Protein 1Y7L (pdb70)

Nearest PDB structures (foldseek):
  7yok-assembly1_A  TM=1.002E+00  e=7.347E-63  Haemophilus influenzae Rd KW20
  5xcw-assembly1_X-2  TM=9.907E-01  e=7.821E-63  Haemophilus influenzae Rd KW20
  5xcn-assembly1_X  TM=9.909E-01  e=1.763E-62  Haemophilus influenzae Rd KW20
  7yog-assembly1_A  TM=9.903E-01  e=6.160E-62  Haemophilus influenzae Rd KW20
  7yof-assembly1_A-2  TM=9.896E-01  e=1.016E-61  Haemophilus influenzae Rd KW20

Organism: Haemophilus influenzae (strain ATCC 51907 / DSM 11121 / KW20 / Rd) (NCBI:txid71421)

Solvent-accessible surface area: 13645 Å² total

B-factor: mean 17.67, std 6.09, range [8.35, 36.87]

Foldseek 3Di:
DDDPWQLVQADPFDWAFDDPFFFPRQEIEGQNLPGDLFFPLLLLSQLQVVCPVVVVDDQQAAEEEADLPSSLSSVLQNCLRVVHAYEYEFAPPDDPVSVCSSVVSRYNYHHFHNVCGSVGRHVVRVVVCVVPVSRYDYSDLLARLSLLQSLLVGVQVSVCVVVVNQAAEEFEEAASQSNLQNNLCNNCPVVNDLHAYEYEAAPQQPQLVCVVVVHDGDGGDAQQPPHRPSYHGNNNDNVSHRYYYHDHQVQLLVQQLCCCVPVVFFAGSSQSRRSVRVSVVSPDVVCVVHRYYYYRGGGDPDRCDPVND/DVPD

InterPro domains:
  IPR001216 Cysteine synthase/cystathionine beta-synthase, pyridoxal-phosphate attachment site [PS00901] (31-49)
  IPR001926 Tryptophan synthase beta chain-like, PALP domain [PF00291] (9-299)
  IPR005856 Cysteine synthase [TIGR01136] (9-311)
  IPR005859 Cysteine synthase CysK [TIGR01139] (8-311)
  IPR036052 Tryptophan synthase beta chain-like, PALP domain superfamily [G3DSA:3.40.50.1100] (11-307)
  IPR036052 Tryptophan synthase beta chain-like, PALP domain superfamily [G3DSA:3.40.50.1100] (43-145)
  IPR036052 Tryptophan synthase beta chain-like, PALP domain superfamily [SSF53686] (6-309)
  IPR050214 Cysteine synthase/Cystathionine beta-synthase [PTHR10314] (9-313)

Radius of gyration: 18.78 Å; Cα contacts (8 Å, |Δi|>4): 716; chains: 2; bounding box: 40×56×47 Å

Sequence (313 aa):
AIYADNSYSIGNTPLVRLKHFGHNGNVVVKIEGRNPSYSVCRIGANMVWQAEKDGTLTKGKEIVDATSGNTGIALAYVAAARGYKITLTMPETMSLERKRLLCGLGVNLVLTEGAKGMKGAIAKAEEIVASDPSRYVMLKQFENPANPQIHRETTGPEIWKDTDGKVDVVVAGVGTGGSITGISRAIKLDFGKQITSVAVEPVESPVISQTLAGEEVKPGPHKIQGIGAGFIPKNLDLSIIDRVETVDSDTALATARRLMAEEGILAGISSGAAVAAADRLAKLPEFADKLIVVILPSASERYLSTALFNLNI

CATH classification: 3.40.50.1100 (+1 more: 3.40.50.1100)

Structure (mmCIF, N/CA/C/O backbone):
data_1Y7L
#
_entry.id   1Y7L
#
_cell.length_a   112.569
_cell.length_b   112.569
_cell.length_c   45.799
_cell.angle_alpha   90.00
_cell.angle_beta   90.00
_cell.angle_gamma   90.00
#
_symmetry.space_group_name_H-M   'I 41'
#
loop_
_entity.id
_entity.type
_entity.pdbx_description
1 polymer 'O-acetylserine sulfhydrylase'
2 polymer 'decamer fragment of Serine acetyltransferase'
3 non-polymer 'SULFATE ION'
4 water water
#
loop_
_atom_site.group_PDB
_atom_site.id
_atom_site.type_symbol
_atom_site.label_atom_id
_atom_site.label_alt_id
_atom_site.label_comp_id
_atom_site.label_asym_id
_atom_site.label_entity_id
_atom_site.label_seq_id
_atom_site.pdbx_PDB_ins_code
_atom_site.Cartn_x
_atom_site.Cartn_y
_atom_site.Cartn_z
_atom_site.occupancy
_atom_site.B_iso_or_equiv
_atom_site.auth_seq_id
_atom_site.auth_comp_id
_atom_site.auth_asym_id
_atom_site.auth_atom_id
_atom_site.pdbx_PDB_model_num
ATOM 1 N N . ALA A 1 2 ? -1.436 -10.607 14.476 1.00 20.71 2 ALA A N 1
ATOM 2 C CA . ALA A 1 2 ? -0.751 -9.828 15.540 1.00 18.23 2 ALA A CA 1
ATOM 3 C C . ALA A 1 2 ? -1.044 -10.456 16.905 1.00 16.33 2 ALA A C 1
ATOM 4 O O . ALA A 1 2 ? -1.650 -9.831 17.794 1.00 17.56 2 ALA A O 1
ATOM 6 N N . ILE A 1 3 ? -0.644 -11.715 17.052 1.00 15.09 3 ILE A N 1
ATOM 7 C CA . ILE A 1 3 ? -0.821 -12.419 18.316 1.00 13.37 3 ILE A CA 1
ATOM 8 C C . ILE A 1 3 ? 0.583 -12.731 18.797 1.00 13.70 3 ILE A C 1
ATOM 9 O O . ILE A 1 3 ? 1.310 -13.468 18.150 1.00 15.47 3 ILE A O 1
ATOM 14 N N . TYR A 1 4 ? 0.966 -12.152 19.929 1.00 13.25 4 TYR A N 1
ATOM 15 C CA . TYR A 1 4 ? 2.305 -12.350 20.476 1.00 13.89 4 TYR A CA 1
ATOM 16 C C . TYR A 1 4 ? 2.430 -13.733 21.113 1.00 11.86 4 TYR A C 1
ATOM 17 O O . TYR A 1 4 ? 1.546 -14.170 21.856 1.00 13.26 4 TYR A O 1
ATOM 26 N N . ALA A 1 5 ? 3.539 -14.414 20.827 1.00 12.20 5 ALA A N 1
ATOM 27 C CA . ALA A 1 5 ? 3.770 -15.771 21.330 1.00 12.93 5 ALA A CA 1
ATOM 28 C C . ALA A 1 5 ? 3.885 -15.830 22.851 1.00 14.08 5 ALA A C 1
ATOM 29 O O . ALA A 1 5 ? 3.612 -16.865 23.457 1.00 14.15 5 ALA A O 1
ATOM 31 N N . ASP A 1 6 ? 4.334 -14.738 23.459 1.00 13.67 6 ASP A N 1
ATOM 32 C CA . ASP A 1 6 ? 4.403 -14.627 24.920 1.00 13.04 6 ASP A CA 1
ATOM 33 C C . ASP A 1 6 ? 4.448 -13.131 25.214 1.00 13.14 6 ASP A C 1
ATOM 34 O O . ASP A 1 6 ? 4.623 -12.325 24.298 1.00 13.45 6 ASP A O 1
ATOM 39 N N . ASN A 1 7 ? 4.285 -12.760 26.476 1.00 12.52 7 ASN A N 1
ATOM 40 C CA . ASN A 1 7 ? 4.216 -11.364 26.856 1.00 12.80 7 ASN A CA 1
ATOM 41 C C . ASN A 1 7 ? 5.477 -10.538 26.644 1.00 13.20 7 ASN A C 1
ATOM 42 O O . ASN A 1 7 ? 5.420 -9.304 26.668 1.00 14.61 7 ASN A O 1
ATOM 47 N N . SER A 1 8 ? 6.614 -11.198 26.441 1.00 14.19 8 SER A N 1
ATOM 48 C CA . SER A 1 8 ? 7.843 -10.443 26.234 1.00 13.75 8 SER A CA 1
ATOM 49 C C . SER A 1 8 ? 7.846 -9.776 24.864 1.00 13.50 8 SER A C 1
ATOM 50 O O . SER A 1 8 ? 8.505 -8.760 24.662 1.00 13.65 8 SER A O 1
ATOM 53 N N . TYR A 1 9 ? 7.086 -10.329 23.926 1.00 13.91 9 TYR A N 1
ATOM 54 C CA . TYR A 1 9 ? 7.045 -9.769 22.580 1.00 14.06 9 TYR A CA 1
ATOM 55 C C . TYR A 1 9 ? 6.109 -8.588 22.435 1.00 14.21 9 TYR A C 1
ATOM 56 O O . TYR A 1 9 ? 6.115 -7.941 21.393 1.00 14.51 9 TYR A O 1
ATOM 65 N N . SER A 1 10 ? 5.322 -8.291 23.467 1.00 13.86 10 SER A N 1
ATOM 66 C CA . SER A 1 10 ? 4.361 -7.192 23.387 1.00 14.41 10 SER A CA 1
ATOM 67 C C . SER A 1 10 ? 4.921 -5.843 23.831 1.00 15.06 10 SER A C 1
ATOM 68 O O . SER A 1 10 ? 4.174 -4.877 23.982 1.00 16.69 10 SER A O 1
ATOM 71 N N . ILE A 1 11 ? 6.236 -5.773 24.021 1.00 14.26 11 ILE A N 1
ATOM 72 C CA . ILE A 1 11 ? 6.889 -4.546 24.470 1.00 13.85 11 ILE A CA 1
ATOM 73 C C . ILE A 1 11 ? 6.767 -3.401 23.491 1.00 13.25 11 ILE A C 1
ATOM 74 O O . ILE A 1 11 ? 6.564 -3.609 22.305 1.00 14.15 11 ILE A O 1
ATOM 79 N N . GLY A 1 12 ? 6.879 -2.187 24.011 1.00 13.23 12 GLY A N 1
ATOM 80 C CA . GLY A 1 12 ? 6.886 -1.017 23.158 1.00 13.29 12 GLY A CA 1
ATOM 81 C C . GLY A 1 12 ? 5.654 -0.526 22.442 1.00 14.02 12 GLY A C 1
ATOM 82 O O . GLY A 1 12 ? 4.522 -0.768 22.873 1.00 14.83 12 GLY A O 1
ATOM 83 N N . ASN A 1 13 ? 5.904 0.166 21.332 1.00 13.42 13 ASN A N 1
ATOM 84 C CA . ASN A 1 13 ? 4.855 0.776 20.530 1.00 13.32 13 ASN A CA 1
ATOM 85 C C . ASN A 1 13 ? 4.053 1.665 21.476 1.00 12.98 13 ASN A C 1
ATOM 86 O O . ASN A 1 13 ? 2.818 1.684 21.450 1.00 14.53 13 ASN A O 1
ATOM 91 N N . THR A 1 14 ? 4.782 2.399 22.316 1.00 12.19 14 THR A N 1
ATOM 92 C CA . THR A 1 14 ? 4.187 3.302 23.297 1.00 12.85 14 THR A CA 1
ATOM 93 C C . THR A 1 14 ? 3.771 4.609 22.623 1.00 12.07 14 THR A C 1
ATOM 94 O O . THR A 1 14 ? 4.425 5.067 21.686 1.00 12.15 14 THR A O 1
ATOM 98 N N . PRO A 1 15 ? 2.710 5.256 23.129 1.00 12.72 15 PRO A N 1
ATOM 99 C CA . PRO A 1 15 ? 2.195 6.502 22.554 1.00 12.55 15 PRO A CA 1
ATOM 100 C C . PRO A 1 15 ? 2.893 7.815 22.852 1.00 12.73 15 PRO A C 1
ATOM 101 O O . PRO A 1 15 ? 3.537 7.981 23.887 1.00 11.76 15 PRO A O 1
ATOM 105 N N . LEU A 1 16 ? 2.749 8.746 21.914 1.00 12.59 16 LEU A N 1
ATOM 106 C CA . LEU A 1 16 ? 3.275 10.094 22.066 1.00 12.29 16 LEU A CA 1
ATOM 107 C C . LEU A 1 16 ? 2.042 10.943 22.336 1.00 12.73 16 LEU A C 1
ATOM 108 O O . LEU A 1 16 ? 1.063 10.869 21.590 1.00 12.47 16 LEU A O 1
ATOM 113 N N . VAL A 1 17 ? 2.087 11.739 23.396 1.00 11.24 17 VAL A N 1
ATOM 114 C CA . VAL A 1 17 ? 0.976 12.607 23.740 1.00 12.36 17 VAL A CA 1
ATOM 115 C C . VAL A 1 17 ? 1.492 14.038 23.893 1.00 12.57 17 VAL A C 1
ATOM 116 O O . VAL A 1 17 ? 2.494 14.271 24.573 1.00 12.74 17 VAL A O 1
ATOM 120 N N . ARG A 1 18 ? 0.825 14.989 23.246 1.00 10.53 18 ARG A N 1
ATOM 121 C CA . ARG A 1 18 ? 1.217 16.391 23.344 1.00 12.30 18 ARG A CA 1
ATOM 122 C C . ARG A 1 18 ? 0.765 17.008 24.673 1.00 13.14 18 ARG A C 1
ATOM 123 O O . ARG A 1 18 ? -0.380 16.844 25.091 1.00 14.15 18 ARG A O 1
ATOM 131 N N . LEU A 1 19 ? 1.666 17.718 25.342 1.00 12.38 19 LEU A N 1
ATOM 132 C CA . LEU A 1 19 ? 1.315 18.350 26.608 1.00 13.27 19 LEU A CA 1
ATOM 133 C C . LEU A 1 19 ? 0.630 19.686 26.367 1.00 13.60 19 LEU A C 1
ATOM 134 O O . LEU A 1 19 ? 1.013 20.444 25.480 1.00 12.50 19 LEU A O 1
ATOM 139 N N . LYS A 1 20 ? -0.371 19.978 27.185 1.00 14.51 20 LYS A N 1
ATOM 140 C CA . LYS A 1 20 ? -1.131 21.208 27.049 1.00 16.68 20 LYS A CA 1
ATOM 141 C C . LYS A 1 20 ? -0.708 22.287 28.041 1.00 17.27 20 LYS A C 1
ATOM 142 O O . LYS A 1 20 ? -0.850 23.477 27.757 1.00 19.54 20 LYS A O 1
ATOM 148 N N . HIS A 1 21 ? -0.173 21.867 29.189 1.00 17.37 21 HIS A N 1
ATOM 149 C CA . HIS A 1 21 ? 0.230 22.797 30.241 1.00 17.13 21 HIS A CA 1
ATOM 150 C C . HIS A 1 21 ? 1.720 22.892 30.500 1.00 16.32 21 HIS A C 1
ATOM 151 O O . HIS A 1 21 ? 2.169 23.349 31.561 1.00 16.57 21 HIS A O 1
ATOM 158 N N . PHE A 1 22 ? 2.477 22.461 29.499 1.00 15.18 22 PHE A N 1
ATOM 159 C CA . PHE A 1 22 ? 3.929 22.528 29.530 1.00 14.39 22 PHE A CA 1
ATOM 160 C C . PHE A 1 22 ? 4.341 22.947 28.128 1.00 14.37 22 PHE A C 1
ATOM 161 O O . PHE A 1 22 ? 3.543 22.853 27.186 1.00 16.54 22 PHE A O 1
ATOM 169 N N . GLY A 1 23 ? 5.569 23.430 27.997 1.00 14.56 23 GLY A N 1
ATOM 170 C CA . GLY A 1 23 ? 6.061 23.829 26.693 1.00 14.92 23 GLY A CA 1
ATOM 171 C C . GLY A 1 23 ? 5.512 25.143 26.173 1.00 15.57 23 GLY A C 1
ATOM 172 O O . GLY A 1 23 ? 4.793 25.857 26.869 1.00 17.21 23 GLY A O 1
ATOM 173 N N . HIS A 1 24 ? 5.860 25.448 24.928 1.00 14.94 24 HIS A N 1
ATOM 174 C CA . HIS A 1 24 ? 5.440 26.665 24.256 1.00 15.09 24 HIS A CA 1
ATOM 175 C C . HIS A 1 24 ? 4.735 26.266 22.963 1.00 16.42 24 HIS A C 1
ATOM 176 O O . HIS A 1 24 ? 5.329 25.669 22.082 1.00 16.30 24 HIS A O 1
ATOM 183 N N . ASN A 1 25 ? 3.453 26.585 22.861 1.00 18.02 25 ASN A N 1
ATOM 184 C CA . ASN A 1 25 ? 2.669 26.252 21.667 1.00 19.19 25 ASN A CA 1
ATOM 185 C C . ASN A 1 25 ? 2.735 24.751 21.330 1.00 16.67 25 ASN A C 1
ATOM 186 O O . ASN A 1 25 ? 2.937 24.385 20.167 1.00 18.30 25 ASN A O 1
ATOM 191 N N . GLY A 1 26 ? 2.608 23.883 22.330 1.00 16.23 26 GLY A N 1
ATOM 192 C CA . GLY A 1 26 ? 2.632 22.449 22.069 1.00 15.31 26 GLY A CA 1
ATOM 193 C C . GLY A 1 26 ? 3.932 21.823 21.587 1.00 15.48 26 GLY A C 1
ATOM 194 O O . GLY A 1 26 ? 3.902 20.756 20.965 1.00 14.87 26 GLY A O 1
ATOM 195 N N . ASN A 1 27 ? 5.073 22.447 21.881 1.00 13.58 27 ASN A N 1
ATOM 196 C CA . ASN A 1 27 ? 6.346 21.888 21.425 1.00 13.38 27 ASN A CA 1
ATOM 197 C C . ASN A 1 27 ? 6.890 20.750 22.302 1.00 13.12 27 ASN A C 1
ATOM 198 O O . ASN A 1 27 ? 7.970 20.224 22.054 1.00 14.29 27 ASN A O 1
ATOM 203 N N . VAL A 1 28 ? 6.143 20.361 23.330 1.00 11.95 28 VAL A N 1
ATOM 204 C CA . VAL A 1 28 ? 6.580 19.253 24.175 1.00 11.94 28 VAL A CA 1
ATOM 205 C C . VAL A 1 28 ? 5.615 18.084 24.044 1.00 11.86 28 VAL A C 1
ATOM 206 O O . VAL A 1 28 ? 4.419 18.210 24.291 1.00 11.07 28 VAL A O 1
ATOM 210 N N . VAL A 1 29 ? 6.165 16.946 23.649 1.00 11.22 29 VAL A N 1
ATOM 211 C CA . VAL A 1 29 ? 5.417 15.723 23.457 1.00 11.79 29 VAL A CA 1
ATOM 212 C C . VAL A 1 29 ? 6.076 14.658 24.317 1.00 11.25 29 VAL A C 1
ATOM 213 O O . VAL A 1 29 ? 7.305 14.549 24.333 1.00 11.34 29 VAL A O 1
ATOM 217 N N . VAL A 1 30 ? 5.271 13.862 25.016 1.00 11.46 30 VAL A N 1
ATOM 218 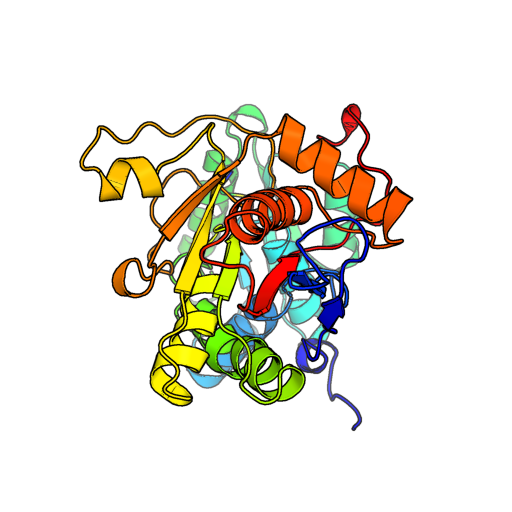C CA . VAL A 1 30 ? 5.835 12.818 25.863 1.00 11.17 30 VAL A CA 1
ATOM 219 C C . VAL A 1 30 ? 5.622 11.398 25.315 1.00 11.70 30 VAL A C 1
ATOM 220 O O . VAL A 1 30 ? 4.599 11.106 24.675 1.00 11.47 30 VAL A O 1
ATOM 224 N N . LYS A 1 31 ? 6.596 10.521 25.557 1.00 9.68 31 LYS A N 1
ATOM 225 C CA . LYS A 1 31 ? 6.483 9.130 25.127 1.00 10.14 31 LYS A CA 1
ATOM 226 C C . LYS A 1 31 ? 6.258 8.369 26.422 1.00 11.41 31 LYS A C 1
ATOM 227 O O . LYS A 1 31 ? 7.134 8.324 27.292 1.00 10.78 31 LYS A O 1
ATOM 233 N N . ILE A 1 32 ? 5.069 7.787 26.540 1.00 11.61 32 ILE A N 1
ATOM 234 C CA . ILE A 1 32 ? 4.659 7.096 27.756 1.00 11.54 32 ILE A CA 1
ATOM 235 C C . ILE A 1 32 ? 5.105 5.629 27.876 1.00 11.88 32 ILE A C 1
ATOM 236 O O . ILE A 1 32 ? 4.408 4.715 27.433 1.00 12.44 32 ILE A O 1
ATOM 241 N N . GLU A 1 33 ? 6.276 5.407 28.477 1.00 13.93 33 GLU A N 1
ATOM 242 C CA . GLU A 1 33 ? 6.805 4.051 28.623 1.00 13.00 33 GLU A CA 1
ATOM 243 C C . GLU A 1 33 ? 6.123 3.272 29.744 1.00 15.39 33 GLU A C 1
ATOM 244 O O . GLU A 1 33 ? 6.404 2.097 29.960 1.00 15.39 33 GLU A O 1
ATOM 250 N N . GLY A 1 34 ? 5.230 3.935 30.467 1.00 14.25 34 GLY A N 1
ATOM 251 C CA . GLY A 1 34 ? 4.492 3.249 31.512 1.00 16.06 34 GLY A CA 1
ATOM 252 C C . GLY A 1 34 ? 3.444 2.372 30.840 1.00 16.72 34 GLY A C 1
ATOM 253 O O . GLY A 1 34 ? 2.875 1.478 31.461 1.00 17.56 34 GLY A O 1
ATOM 254 N N . ARG A 1 35 ? 3.209 2.614 29.550 1.00 18.62 35 ARG A N 1
ATOM 255 C CA . ARG A 1 35 ? 2.236 1.839 28.770 1.00 20.05 35 ARG A CA 1
ATOM 256 C C . ARG A 1 35 ? 2.927 0.624 28.232 1.00 20.92 35 ARG A C 1
ATOM 257 O O . ARG A 1 35 ? 2.955 0.392 27.029 1.00 24.15 35 ARG A O 1
ATOM 265 N N . ASN A 1 36 ? 3.482 -0.157 29.137 1.00 20.84 36 ASN A N 1
ATOM 266 C CA . ASN A 1 36 ? 4.243 -1.342 28.790 1.00 19.15 36 ASN A CA 1
ATOM 267 C C . ASN A 1 36 ? 3.976 -2.443 29.800 1.00 18.52 36 ASN A C 1
ATOM 268 O O . ASN A 1 36 ? 3.365 -2.227 30.820 1.00 18.78 36 ASN A O 1
ATOM 273 N N . PRO A 1 37 ? 4.408 -3.656 29.485 1.00 19.65 37 PRO A N 1
ATOM 274 C CA . PRO A 1 37 ? 4.279 -4.814 30.368 1.00 18.85 37 PRO A CA 1
ATOM 275 C C . PRO A 1 37 ? 5.159 -4.419 31.562 1.00 18.40 37 PRO A C 1
ATOM 276 O O . PRO A 1 37 ? 6.209 -3.800 31.367 1.00 19.77 37 PRO A O 1
ATOM 280 N N . SER A 1 38 ? 4.757 -4.742 32.782 1.00 19.28 38 SER A N 1
ATOM 281 C CA . SER A 1 38 ? 5.615 -4.423 33.923 1.00 18.12 38 SER A CA 1
ATOM 282 C C . SER A 1 38 ? 5.641 -2.905 34.226 1.00 17.11 38 SER A C 1
ATOM 283 O O . SER A 1 38 ? 6.354 -2.453 35.119 1.00 15.67 38 SER A O 1
ATOM 286 N N . TYR A 1 39 ? 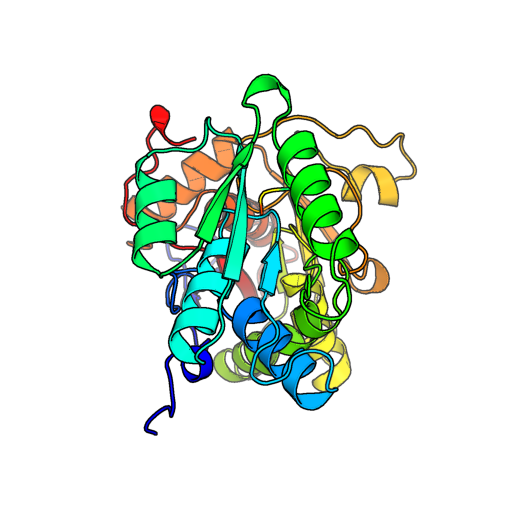4.885 -2.127 33.443 1.00 16.94 39 TYR A N 1
ATOM 287 C CA . TYR A 1 39 ? 4.731 -0.668 33.606 1.00 15.93 39 TYR A CA 1
ATOM 288 C C . TYR A 1 39 ? 5.929 0.283 33.512 1.00 13.78 39 TYR A C 1
ATOM 289 O O . TYR A 1 39 ? 5.927 1.370 34.119 1.00 12.89 39 TYR A O 1
ATOM 298 N N . SER A 1 40 ? 6.954 -0.112 32.771 1.00 12.46 40 SER A N 1
ATOM 299 C CA . SER A 1 40 ? 8.098 0.765 32.608 1.00 11.31 40 SER A CA 1
ATOM 300 C C . SER A 1 40 ? 8.924 0.404 31.387 1.00 11.36 40 SER A C 1
ATOM 301 O O . SER A 1 40 ? 8.783 -0.674 30.805 1.00 13.03 40 SER A O 1
ATOM 304 N N . VAL A 1 41 ? 9.778 1.347 31.016 1.00 11.47 41 VAL A N 1
ATOM 305 C CA . VAL A 1 41 ? 10.699 1.230 29.898 1.00 11.05 41 VAL A CA 1
ATOM 306 C C . VAL A 1 41 ? 11.573 -0.014 30.020 1.00 11.34 41 VAL A C 1
ATOM 307 O O . VAL A 1 41 ? 11.974 -0.580 29.019 1.00 11.04 41 VAL A O 1
ATOM 335 N N . CYS A 1 43 ? 10.911 -2.968 30.462 1.00 11.03 43 CYS A N 1
ATOM 336 C CA . CYS A 1 43 ? 10.386 -4.181 29.840 1.00 11.57 43 CYS A CA 1
ATOM 337 C C . CYS A 1 43 ? 11.160 -4.436 28.530 1.00 12.33 43 CYS A C 1
ATOM 338 O O . CYS A 1 43 ? 11.415 -5.586 28.150 1.00 11.56 43 CYS A O 1
ATOM 341 N N . ARG A 1 44 ? 11.575 -3.359 27.869 1.00 11.65 44 ARG A N 1
ATOM 342 C CA . ARG A 1 44 ? 12.297 -3.493 26.610 1.00 11.06 44 ARG A CA 1
ATOM 343 C C . ARG A 1 44 ? 13.653 -4.149 26.811 1.00 11.55 44 ARG A C 1
ATOM 344 O O . ARG A 1 44 ? 13.990 -5.098 26.113 1.00 11.38 44 ARG A O 1
ATOM 352 N N . ILE A 1 45 ? 14.422 -3.666 27.783 1.00 12.48 45 ILE A N 1
ATOM 353 C CA . ILE A 1 45 ? 15.744 -4.235 27.994 1.00 12.26 45 ILE A CA 1
ATOM 354 C C . ILE A 1 45 ? 15.685 -5.589 28.692 1.00 12.52 45 ILE A C 1
ATOM 355 O O . ILE A 1 45 ? 16.569 -6.437 28.530 1.00 13.16 45 ILE A O 1
ATOM 360 N N . GLY A 1 46 ? 14.633 -5.807 29.464 1.00 11.10 46 GLY A N 1
ATOM 361 C CA . GLY A 1 46 ? 14.505 -7.095 30.099 1.00 12.58 46 GLY A CA 1
ATOM 362 C C . GLY A 1 46 ? 14.262 -8.116 28.996 1.00 12.24 46 GLY A C 1
ATOM 363 O O . GLY A 1 46 ? 14.845 -9.203 28.977 1.00 13.10 46 GLY A O 1
ATOM 364 N N . ALA A 1 47 ? 13.371 -7.775 28.075 1.00 11.99 47 ALA A N 1
ATOM 365 C CA . ALA A 1 47 ? 13.093 -8.670 26.970 1.00 12.80 47 ALA A CA 1
ATOM 366 C C . ALA A 1 47 ? 14.323 -8.892 26.098 1.00 12.86 47 ALA A C 1
ATOM 367 O O . ALA A 1 47 ? 14.681 -10.040 25.837 1.00 12.35 47 ALA A O 1
ATOM 369 N N . ASN A 1 48 ? 14.982 -7.814 25.667 1.00 12.82 48 ASN A N 1
ATOM 370 C CA . ASN A 1 48 ? 16.122 -7.982 24.777 1.00 12.47 48 ASN A CA 1
ATOM 371 C C . ASN A 1 48 ? 17.380 -8.580 25.386 1.00 13.26 48 ASN A C 1
ATOM 372 O O . ASN A 1 48 ? 18.153 -9.233 24.691 1.00 13.20 48 ASN A O 1
ATOM 377 N N . MET A 1 49 ? 17.620 -8.365 26.670 1.00 13.29 49 MET A N 1
ATOM 378 C CA . MET A 1 49 ? 18.807 -8.969 27.257 1.00 14.31 49 MET A CA 1
ATOM 379 C C . MET A 1 49 ? 18.593 -10.484 27.327 1.00 13.83 49 MET A C 1
ATOM 380 O O . MET A 1 49 ? 19.535 -11.257 27.140 1.00 13.30 49 MET A O 1
ATOM 385 N N . VAL A 1 50 ? 17.360 -10.915 27.587 1.00 13.98 50 VAL A N 1
ATOM 386 C CA . VAL A 1 50 ? 17.090 -12.345 27.640 1.00 13.61 50 VAL A CA 1
ATOM 387 C C . VAL A 1 50 ? 17.158 -12.895 26.211 1.00 13.61 50 VAL A C 1
ATOM 388 O O . VAL A 1 50 ? 17.824 -13.903 25.958 1.00 13.99 50 VAL A O 1
ATOM 392 N N . TRP A 1 51 ? 16.520 -12.208 25.264 1.00 12.98 51 TRP A N 1
ATOM 393 C CA . TRP A 1 51 ? 16.531 -12.687 23.884 1.00 12.53 51 TRP A CA 1
ATOM 394 C C . TRP A 1 51 ? 17.951 -12.771 23.337 1.00 13.46 51 TRP A C 1
ATOM 395 O O . TRP A 1 51 ? 18.287 -13.719 22.630 1.00 14.54 51 TRP A O 1
ATOM 406 N N . GLN A 1 52 ? 18.780 -11.772 23.631 1.00 13.49 52 GLN A N 1
ATOM 407 C CA . GLN A 1 52 ? 20.150 -11.786 23.117 1.00 15.71 52 GLN A CA 1
ATOM 408 C C . GLN A 1 52 ? 20.976 -12.894 23.767 1.00 15.61 52 GLN A C 1
ATOM 409 O O . GLN A 1 52 ? 21.811 -13.518 23.114 1.00 15.12 52 GLN A O 1
ATOM 415 N N . ALA A 1 53 ? 20.738 -13.152 25.046 1.00 16.69 53 ALA A N 1
ATOM 416 C CA . ALA A 1 53 ? 21.471 -14.205 25.737 1.00 16.60 53 ALA A CA 1
ATOM 417 C C . ALA A 1 53 ? 21.072 -15.566 25.155 1.00 16.98 53 ALA A C 1
ATOM 418 O O . ALA A 1 53 ? 21.866 -16.503 25.150 1.00 16.16 53 ALA A O 1
ATOM 420 N N . GLU A 1 54 ? 19.834 -15.673 24.677 1.00 16.85 54 GLU A N 1
ATOM 421 C CA . GLU A 1 54 ? 19.365 -16.914 24.066 1.00 17.16 54 GLU A CA 1
ATOM 422 C C . GLU A 1 54 ? 20.040 -17.096 22.715 1.00 18.18 54 GLU A C 1
ATOM 423 O O . GLU A 1 54 ? 20.550 -18.173 22.416 1.00 18.34 54 GLU A O 1
ATOM 429 N N . LYS A 1 55 ? 20.060 -16.033 21.914 1.00 17.69 55 LYS A N 1
ATOM 430 C CA . LYS A 1 55 ? 20.678 -16.084 20.597 1.00 19.32 55 LYS A CA 1
ATOM 431 C C . LYS A 1 55 ? 22.177 -16.335 20.659 1.00 20.03 55 LYS A C 1
ATOM 432 O O . LYS A 1 55 ? 22.711 -17.022 19.804 1.00 21.37 55 LYS A O 1
ATOM 438 N N . ASP A 1 56 ? 22.872 -15.781 21.647 1.00 21.06 56 ASP A N 1
ATOM 439 C CA . ASP A 1 56 ? 24.307 -16.023 21.700 1.00 20.87 56 ASP A CA 1
ATOM 440 C C . ASP A 1 56 ? 24.719 -17.246 22.515 1.00 20.66 56 ASP A C 1
ATOM 441 O O . ASP A 1 56 ? 25.905 -17.495 22.694 1.00 21.83 56 ASP A O 1
ATOM 446 N N . GLY A 1 57 ? 23.741 -18.014 22.992 1.00 21.26 57 GLY A N 1
ATOM 447 C CA . GLY A 1 57 ? 24.044 -19.227 23.734 1.00 21.61 57 GLY A CA 1
ATOM 448 C C . GLY A 1 57 ? 24.395 -19.133 25.206 1.00 21.66 57 GLY A C 1
ATOM 449 O O . GLY A 1 57 ? 24.638 -20.170 25.843 1.00 22.43 57 GLY A O 1
ATOM 450 N N . THR A 1 58 ? 24.423 -17.920 25.753 1.00 21.34 58 THR A N 1
ATOM 451 C CA . THR A 1 58 ? 24.757 -17.734 27.161 1.00 21.61 58 THR A CA 1
ATOM 452 C C . THR A 1 58 ? 23.599 -18.140 28.061 1.00 21.52 58 THR A C 1
ATOM 453 O O . THR A 1 58 ? 23.799 -18.453 29.239 1.00 22.66 58 THR A O 1
ATOM 457 N N . LEU A 1 59 ? 22.388 -18.112 27.511 1.00 21.29 59 LEU A N 1
ATOM 458 C CA . LEU A 1 59 ? 21.212 -18.517 28.265 1.00 20.55 59 LEU A CA 1
ATOM 459 C C . LEU A 1 59 ? 20.589 -19.672 27.500 1.00 21.35 59 LEU A C 1
ATOM 460 O O . LEU A 1 59 ? 20.178 -19.517 26.341 1.00 21.20 59 LEU A O 1
ATOM 465 N N . THR A 1 60 ? 20.537 -20.834 28.145 1.00 22.62 60 THR A N 1
ATOM 466 C CA . THR A 1 60 ? 19.965 -22.039 27.539 1.00 23.88 60 THR A CA 1
ATOM 467 C C . THR A 1 60 ? 18.862 -22.545 28.450 1.00 24.60 60 THR A C 1
ATOM 468 O O . THR A 1 60 ? 18.709 -22.075 29.572 1.00 24.87 60 THR A O 1
ATOM 472 N N . LYS A 1 61 ? 18.116 -23.534 27.970 1.00 26.22 61 LYS A N 1
ATOM 473 C CA . LYS A 1 61 ? 17.043 -24.133 28.751 1.00 26.16 61 LYS A CA 1
ATOM 474 C C . LYS A 1 61 ? 17.738 -24.726 29.970 1.00 26.27 61 LYS A C 1
ATOM 475 O O . LYS A 1 61 ? 18.769 -25.402 29.837 1.00 27.56 61 LYS A O 1
ATOM 481 N N . GLY A 1 62 ? 17.218 -24.451 31.160 1.00 27.72 62 GLY A N 1
ATOM 482 C CA . GLY A 1 62 ? 17.854 -25.011 32.339 1.00 27.16 62 GLY A CA 1
ATOM 483 C C . GLY A 1 62 ? 18.796 -24.101 33.111 1.00 26.57 62 GLY A C 1
ATOM 484 O O . GLY A 1 62 ? 18.936 -24.300 34.325 1.00 28.64 62 GLY A O 1
ATOM 485 N N . LYS A 1 63 ? 19.477 -23.156 32.451 1.00 25.54 63 LYS A N 1
ATOM 486 C CA . LYS A 1 63 ? 20.326 -22.225 33.205 1.00 23.06 63 LYS A CA 1
ATOM 487 C C . LYS A 1 63 ? 19.327 -21.265 33.828 1.00 21.74 63 LYS A C 1
ATOM 488 O O . LYS A 1 63 ? 18.195 -21.143 33.351 1.00 22.35 63 LYS A O 1
ATOM 494 N N . GLU A 1 64 ? 19.755 -20.584 34.883 1.00 21.94 64 GLU A N 1
ATOM 495 C CA . GLU A 1 64 ? 18.910 -19.645 35.607 1.00 21.33 64 GLU A CA 1
ATOM 496 C C . GLU A 1 64 ? 19.450 -18.225 35.611 1.00 19.59 64 GLU A C 1
ATOM 497 O O . GLU A 1 64 ? 20.656 -18.002 35.514 1.00 21.68 64 GLU A O 1
ATOM 503 N N . ILE A 1 65 ? 18.544 -17.262 35.710 1.00 18.63 65 ILE A N 1
ATOM 504 C CA . ILE A 1 65 ? 18.924 -15.860 35.736 1.00 16.21 65 ILE A CA 1
ATOM 505 C C . ILE A 1 65 ? 19.129 -15.412 37.185 1.00 15.86 65 ILE A C 1
ATOM 506 O O . ILE A 1 65 ? 18.405 -15.835 38.081 1.00 17.01 65 ILE A O 1
ATOM 511 N N . VAL A 1 66 ? 20.129 -14.570 37.409 1.00 14.77 66 VAL A N 1
ATOM 512 C CA . VAL A 1 66 ? 20.408 -14.040 38.737 1.00 15.74 66 VAL A CA 1
ATOM 513 C C . VAL A 1 66 ? 20.691 -12.549 38.585 1.00 15.49 66 VAL A C 1
ATOM 514 O O . VAL A 1 66 ? 21.327 -12.117 37.609 1.00 16.57 66 VAL A O 1
ATOM 518 N N . ASP A 1 67 ? 20.196 -11.756 39.525 1.00 15.30 67 ASP A N 1
ATOM 519 C CA . ASP A 1 67 ? 20.496 -10.335 39.503 1.00 16.14 67 ASP A CA 1
ATOM 520 C C . ASP A 1 67 ? 20.258 -9.737 40.878 1.00 15.99 67 ASP A C 1
ATOM 521 O O . ASP A 1 67 ? 19.699 -10.383 41.764 1.00 15.61 67 ASP A O 1
ATOM 526 N N . ALA A 1 68 ? 20.687 -8.495 41.046 1.00 16.72 68 ALA A N 1
ATOM 527 C CA . ALA A 1 68 ? 20.566 -7.806 42.318 1.00 16.60 68 ALA A CA 1
ATOM 528 C C . ALA A 1 68 ? 19.672 -6.580 42.222 1.00 16.85 68 ALA A C 1
ATOM 529 O O . ALA A 1 68 ? 19.743 -5.690 43.063 1.00 17.72 68 ALA A O 1
ATOM 531 N N . THR A 1 69 ? 18.845 -6.507 41.187 1.00 15.79 69 THR A N 1
ATOM 532 C CA . THR A 1 69 ? 17.932 -5.380 41.081 1.00 16.23 69 THR A CA 1
ATOM 533 C C . THR A 1 69 ? 16.515 -5.825 41.408 1.00 15.51 69 THR A C 1
ATOM 534 O O . THR A 1 69 ? 16.034 -6.857 40.928 1.00 15.68 69 THR A O 1
ATOM 538 N N . SER A 1 70 ? 15.862 -5.045 42.257 1.00 15.42 70 SER A N 1
ATOM 539 C CA . SER A 1 70 ? 14.487 -5.308 42.626 1.00 16.67 70 SER A CA 1
ATOM 540 C C . SER A 1 70 ? 13.718 -4.050 42.237 1.00 15.86 70 SER A C 1
ATOM 541 O O . SER A 1 70 ? 12.632 -3.770 42.745 1.00 16.37 70 SER A O 1
ATOM 544 N N . GLY A 1 71 ? 14.329 -3.285 41.335 1.00 15.00 71 GLY A N 1
ATOM 545 C CA . GLY A 1 71 ? 13.718 -2.072 40.827 1.00 15.05 71 GLY A CA 1
ATOM 546 C C . GLY A 1 71 ? 13.012 -2.425 39.532 1.00 15.25 71 GLY A C 1
ATOM 547 O O . GLY A 1 71 ? 12.681 -3.589 39.322 1.00 14.67 71 GLY A O 1
ATOM 548 N N . ASN A 1 72 ? 12.802 -1.453 38.649 1.00 13.29 72 ASN A N 1
ATOM 549 C CA . ASN A 1 72 ? 12.097 -1.740 37.412 1.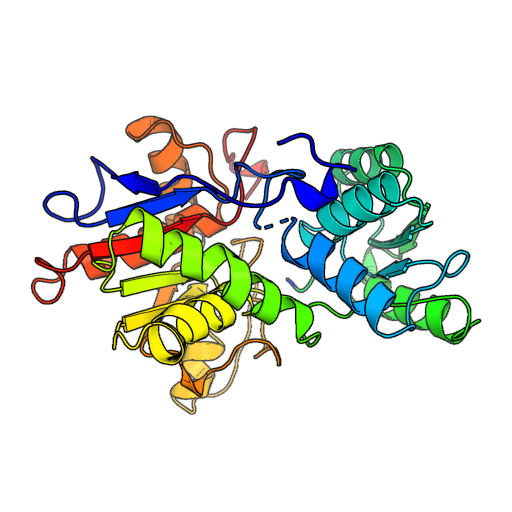00 13.55 72 ASN A CA 1
ATOM 550 C C . ASN A 1 72 ? 12.756 -2.802 36.555 1.00 12.94 72 ASN A C 1
ATOM 551 O O . ASN A 1 72 ? 12.065 -3.556 35.863 1.00 12.76 72 ASN A O 1
ATOM 556 N N . THR A 1 73 ? 14.081 -2.878 36.570 1.00 13.52 73 THR A N 1
ATOM 557 C CA . THR A 1 73 ? 14.713 -3.909 35.762 1.00 14.35 73 THR A CA 1
ATOM 558 C C . THR A 1 73 ? 14.436 -5.304 36.325 1.00 13.38 73 THR A C 1
ATOM 559 O O . THR A 1 73 ? 14.185 -6.235 35.575 1.00 12.84 73 THR A O 1
ATOM 563 N N . GLY A 1 74 ? 14.505 -5.456 37.642 1.00 13.15 74 GLY A N 1
ATOM 564 C CA . GLY A 1 74 ? 14.222 -6.752 38.238 1.00 13.67 74 GLY A CA 1
ATOM 565 C C . GLY A 1 74 ? 12.794 -7.183 37.956 1.00 13.15 74 GLY A C 1
ATOM 566 O O . GLY A 1 74 ? 12.525 -8.354 37.675 1.00 13.90 74 GLY A O 1
ATOM 567 N N . ILE A 1 75 ? 11.861 -6.240 38.031 1.00 12.43 75 ILE A N 1
ATOM 568 C CA . ILE A 1 75 ? 10.474 -6.570 37.746 1.00 13.76 75 ILE A CA 1
ATOM 569 C C . ILE A 1 75 ? 10.360 -7.002 36.279 1.00 13.20 75 ILE A C 1
ATOM 570 O O . ILE A 1 75 ? 9.693 -7.978 35.974 1.00 14.44 75 ILE A O 1
ATOM 575 N N . ALA A 1 76 ? 11.045 -6.298 35.383 1.00 14.17 76 ALA A N 1
ATOM 576 C CA . ALA A 1 76 ? 11.015 -6.630 33.969 1.00 13.27 76 ALA A CA 1
ATOM 577 C C . ALA A 1 76 ? 11.619 -8.002 33.708 1.00 12.79 76 ALA A C 1
ATOM 578 O O . ALA A 1 76 ? 11.080 -8.778 32.919 1.00 13.06 76 ALA A O 1
ATOM 580 N N . LEU A 1 77 ? 12.741 -8.301 34.353 1.00 14.24 77 LEU A N 1
ATOM 581 C CA . LEU A 1 77 ? 13.365 -9.605 34.164 1.00 13.20 77 LEU A CA 1
ATOM 582 C C . LEU A 1 77 ? 12.443 -10.685 34.725 1.00 13.70 77 LEU A C 1
ATOM 583 O O . LEU A 1 77 ? 12.358 -11.785 34.186 1.00 13.34 77 LEU A O 1
ATOM 588 N N . ALA A 1 78 ? 11.772 -10.387 35.831 1.00 13.34 78 ALA A N 1
ATOM 589 C CA . ALA A 1 78 ? 10.868 -11.369 36.421 1.00 14.65 78 ALA A CA 1
ATOM 590 C C . ALA A 1 78 ? 9.732 -11.713 35.451 1.00 14.62 78 ALA A C 1
ATOM 591 O O . ALA A 1 78 ? 9.398 -12.886 35.278 1.00 14.03 78 ALA A O 1
ATOM 593 N N . TYR A 1 79 ? 9.122 -10.701 34.830 1.00 14.64 79 TYR A N 1
ATOM 594 C CA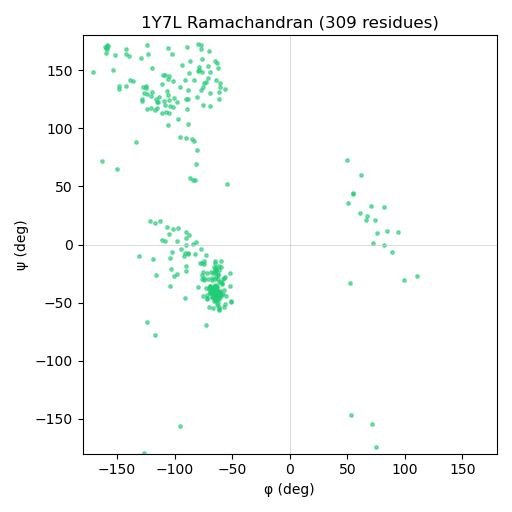 . TYR A 1 79 ? 8.029 -10.969 33.885 1.00 15.30 79 TYR A CA 1
ATOM 595 C C . TYR A 1 79 ? 8.536 -11.758 32.678 1.00 14.49 79 TYR A C 1
ATOM 596 O O . TYR A 1 79 ? 7.951 -12.776 32.322 1.00 13.82 79 TYR A O 1
ATOM 605 N N . VAL A 1 80 ? 9.653 -11.332 32.091 1.00 13.51 80 VAL A N 1
ATOM 606 C CA . VAL A 1 80 ? 10.210 -12.042 30.946 1.00 13.69 80 VAL A CA 1
ATOM 607 C C . VAL A 1 80 ? 10.563 -13.486 31.302 1.00 13.15 80 VAL A C 1
ATOM 608 O O . VAL A 1 80 ? 10.262 -14.402 30.530 1.00 13.26 80 VAL A O 1
ATOM 612 N N . ALA A 1 81 ? 11.170 -13.693 32.472 1.00 13.04 81 ALA A N 1
ATOM 613 C CA . ALA A 1 81 ? 11.532 -15.038 32.906 1.00 13.87 81 ALA A CA 1
ATOM 614 C C . ALA A 1 81 ? 10.271 -15.906 33.014 1.00 14.03 81 ALA A C 1
ATOM 615 O O . ALA A 1 81 ? 10.258 -17.061 32.586 1.00 14.29 81 ALA A O 1
ATOM 617 N N . ALA A 1 82 ? 9.207 -15.354 33.590 1.00 14.31 82 ALA A N 1
ATOM 618 C CA . ALA A 1 82 ? 7.964 -16.116 33.727 1.00 15.26 82 ALA A CA 1
ATOM 619 C C . ALA A 1 82 ? 7.411 -16.412 32.332 1.00 16.40 82 ALA A C 1
ATOM 620 O O . ALA A 1 82 ? 7.072 -17.552 32.011 1.00 16.79 82 ALA A O 1
ATOM 622 N N . ALA A 1 83 ? 7.357 -15.384 31.493 1.00 15.09 83 ALA A N 1
ATOM 623 C CA . ALA A 1 83 ? 6.840 -15.521 30.130 1.00 15.69 83 ALA A CA 1
ATOM 624 C C . ALA A 1 83 ? 7.630 -16.480 29.241 1.00 16.51 83 ALA A C 1
ATOM 625 O O . ALA A 1 83 ? 7.073 -17.108 28.340 1.00 17.28 83 ALA A O 1
ATOM 627 N N . ARG A 1 84 ? 8.925 -16.616 29.485 1.00 15.82 84 ARG A N 1
ATOM 628 C CA . ARG A 1 84 ? 9.709 -17.502 28.647 1.00 17.09 84 ARG A CA 1
ATOM 629 C C . ARG A 1 84 ? 10.171 -18.805 29.295 1.00 16.63 84 ARG A C 1
ATOM 630 O O . ARG A 1 84 ? 10.872 -19.614 28.661 1.00 19.61 84 ARG A O 1
ATOM 638 N N . GLY A 1 85 ? 9.757 -19.012 30.544 1.00 17.08 85 GLY A N 1
ATOM 639 C CA . GLY A 1 85 ? 10.098 -20.241 31.245 1.00 18.17 85 GLY A CA 1
ATOM 640 C C . GLY A 1 85 ? 11.443 -20.394 31.924 1.00 17.74 85 GLY A C 1
ATOM 641 O O . GLY A 1 85 ? 11.961 -21.513 32.020 1.00 20.12 85 GLY A O 1
ATOM 642 N N . TYR A 1 86 ? 11.989 -19.298 32.439 1.00 17.43 86 TYR A N 1
ATOM 643 C CA . TYR A 1 86 ? 13.272 -19.353 33.119 1.00 17.32 86 TYR A CA 1
ATOM 644 C C . TYR A 1 86 ? 13.150 -19.139 34.596 1.00 17.60 86 TYR A C 1
ATOM 645 O O . TYR A 1 86 ? 12.324 -18.355 35.067 1.00 17.16 86 TYR A O 1
ATOM 654 N N . LYS A 1 87 ? 14.011 -19.819 35.333 1.00 17.67 87 LYS A N 1
ATOM 655 C CA . LYS A 1 87 ? 14.039 -19.622 36.765 1.00 16.70 87 LYS A CA 1
ATOM 656 C C . LYS A 1 87 ? 14.809 -18.320 36.935 1.00 15.84 87 LYS A C 1
ATOM 657 O O . LYS A 1 87 ? 15.655 -17.990 36.110 1.00 16.81 87 LYS A O 1
ATOM 663 N N . ILE A 1 88 ? 14.505 -17.577 37.987 1.00 14.09 88 ILE A N 1
ATOM 664 C CA . ILE A 1 88 ? 15.211 -16.339 38.251 1.00 14.36 88 ILE A CA 1
ATOM 665 C C . ILE A 1 88 ? 15.280 -16.092 39.753 1.00 14.98 88 ILE A C 1
ATOM 666 O O . ILE A 1 88 ? 14.298 -16.305 40.478 1.00 14.77 88 ILE A O 1
ATOM 671 N N . THR A 1 89 ? 16.462 -15.677 40.203 1.00 15.75 89 THR A N 1
ATOM 672 C CA . THR A 1 89 ? 16.711 -15.367 41.598 1.00 15.62 89 THR A CA 1
ATOM 673 C C . THR A 1 89 ? 17.130 -13.910 41.635 1.00 15.01 89 THR A C 1
ATOM 674 O O . THR A 1 89 ? 17.973 -13.494 40.850 1.00 13.51 89 THR A O 1
ATOM 678 N N . LEU A 1 90 ? 16.525 -13.134 42.525 1.00 15.45 90 LEU A N 1
ATOM 679 C CA . LEU A 1 90 ? 16.881 -11.731 42.670 1.00 15.29 90 LEU A CA 1
ATOM 680 C C . LEU A 1 90 ? 17.258 -11.500 44.112 1.00 16.32 90 LEU A C 1
ATOM 681 O O . LEU A 1 90 ? 16.531 -11.908 45.019 1.00 16.15 90 LEU A O 1
ATOM 686 N N . THR A 1 91 ? 18.409 -10.879 44.326 1.00 16.28 91 THR A N 1
ATOM 687 C CA . THR A 1 91 ? 18.825 -10.577 45.678 1.00 16.62 91 THR A CA 1
ATOM 688 C C . THR A 1 91 ? 18.349 -9.166 45.972 1.00 18.52 91 THR A C 1
ATOM 689 O O . THR A 1 91 ? 18.176 -8.364 45.060 1.00 17.97 91 THR A O 1
ATOM 693 N N . MET A 1 92 ? 18.149 -8.858 47.244 1.00 20.13 92 MET A N 1
ATOM 694 C CA . MET A 1 92 ? 17.685 -7.538 47.625 1.00 22.84 92 MET A CA 1
ATOM 695 C C . MET A 1 92 ? 17.746 -7.363 49.132 1.00 22.24 92 MET A C 1
ATOM 696 O O . MET A 1 92 ? 17.553 -8.321 49.879 1.00 21.71 92 MET A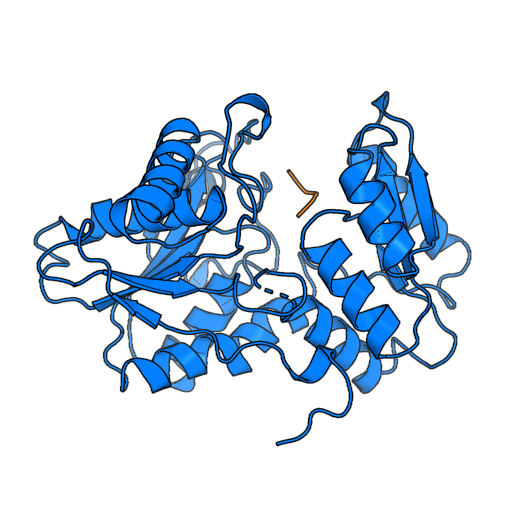 O 1
ATOM 701 N N . PRO A 1 93 ? 17.990 -6.126 49.594 1.00 22.30 93 PRO A N 1
ATOM 702 C CA . PRO A 1 93 ? 18.063 -5.864 51.034 1.00 21.83 93 PRO A CA 1
ATOM 703 C C . PRO A 1 93 ? 16.724 -6.232 51.659 1.00 21.70 93 PRO A C 1
ATOM 704 O O . PRO A 1 93 ? 15.661 -5.930 51.113 1.00 21.41 93 PRO A O 1
ATOM 708 N N . GLU A 1 94 ? 16.783 -6.857 52.825 1.00 22.56 94 GLU A N 1
ATOM 709 C CA . GLU A 1 94 ? 15.586 -7.275 53.538 1.00 22.89 94 GLU A CA 1
ATOM 710 C C . GLU A 1 94 ? 14.671 -6.097 53.883 1.00 22.14 94 GLU A C 1
ATOM 711 O O . GLU A 1 94 ? 13.512 -6.286 54.243 1.00 23.13 94 GLU A O 1
ATOM 717 N N . THR A 1 95 ? 15.195 -4.881 53.769 1.00 23.76 95 THR A N 1
ATOM 718 C CA . THR A 1 95 ? 14.425 -3.673 54.080 1.00 24.78 95 THR A CA 1
ATOM 719 C C . THR A 1 95 ? 13.546 -3.181 52.931 1.00 23.93 95 THR A C 1
ATOM 720 O O . THR A 1 95 ? 12.884 -2.147 53.041 1.00 25.04 95 THR A O 1
ATOM 724 N N . MET A 1 96 ? 13.564 -3.883 51.807 1.00 24.90 96 MET A N 1
ATOM 725 C CA . MET A 1 96 ? 12.716 -3.473 50.692 1.00 24.89 96 MET A CA 1
ATOM 726 C C . MET A 1 96 ? 11.249 -3.641 51.135 1.00 23.22 96 MET A C 1
ATOM 727 O O . MET A 1 96 ? 10.971 -4.411 52.059 1.00 23.00 96 MET A O 1
ATOM 732 N N . SER A 1 97 ? 10.319 -2.936 50.490 1.00 22.47 97 SER A N 1
ATOM 733 C CA . SER A 1 97 ? 8.901 -3.010 50.868 1.00 22.17 97 SER A CA 1
ATOM 734 C C . SER A 1 97 ? 8.262 -4.375 50.710 1.00 21.76 97 SER A C 1
ATOM 735 O O . SER A 1 97 ? 8.647 -5.160 49.835 1.00 21.50 97 SER A O 1
ATOM 738 N N . LEU A 1 98 ? 7.249 -4.631 51.533 1.00 20.74 98 LEU A N 1
ATOM 739 C CA . LEU A 1 98 ? 6.553 -5.904 51.494 1.00 21.19 98 LEU A CA 1
ATOM 740 C C . LEU A 1 98 ? 5.854 -6.019 50.149 1.00 21.37 98 LEU A C 1
ATOM 741 O O . LEU A 1 98 ? 5.761 -7.104 49.569 1.00 22.94 98 LEU A O 1
ATOM 746 N N . GLU A 1 99 ? 5.374 -4.885 49.655 1.00 20.19 99 GLU A N 1
ATOM 747 C CA . GLU A 1 99 ? 4.689 -4.843 48.380 1.00 21.98 99 GLU A CA 1
ATOM 748 C C . GLU A 1 99 ? 5.631 -5.291 47.249 1.00 21.23 99 GLU A C 1
ATOM 749 O O . GLU A 1 99 ? 5.255 -6.128 46.423 1.00 20.75 99 GLU A O 1
ATOM 755 N N . ARG A 1 100 ? 6.860 -4.771 47.229 1.00 19.79 100 ARG A N 1
ATOM 756 C CA . ARG A 1 100 ? 7.827 -5.142 46.183 1.00 18.71 100 ARG A CA 1
ATOM 757 C C . ARG A 1 100 ? 8.177 -6.628 46.298 1.00 18.79 100 ARG A C 1
ATOM 758 O O . ARG A 1 100 ? 8.301 -7.336 45.293 1.00 17.87 100 ARG A O 1
ATOM 766 N N . LYS A 1 101 ? 8.318 -7.107 47.529 1.00 16.88 101 LYS A N 1
ATOM 767 C CA . LYS A 1 101 ? 8.623 -8.516 47.747 1.00 18.66 101 LYS A CA 1
ATOM 768 C C . LYS A 1 101 ? 7.476 -9.397 47.239 1.00 18.12 101 LYS A C 1
ATOM 769 O O . LYS A 1 101 ? 7.696 -10.393 46.539 1.00 18.23 101 LYS A O 1
ATOM 775 N N . ARG A 1 102 ? 6.245 -9.028 47.585 1.00 18.61 102 ARG A N 1
ATOM 776 C CA . ARG A 1 102 ? 5.102 -9.823 47.167 1.00 18.51 102 ARG A CA 1
ATOM 777 C C . ARG A 1 102 ? 4.978 -9.796 45.640 1.00 17.65 102 ARG A C 1
ATOM 778 O O . ARG A 1 102 ? 4.629 -10.806 45.017 1.00 18.39 102 ARG A O 1
ATOM 786 N N . LEU A 1 103 ? 5.288 -8.655 45.029 1.00 17.26 103 LEU A N 1
ATOM 787 C CA . LEU A 1 103 ? 5.213 -8.571 43.579 1.00 16.41 103 LEU A CA 1
ATOM 788 C C . LEU A 1 103 ? 6.225 -9.507 42.913 1.00 16.02 103 LEU A C 1
ATOM 789 O O . LEU A 1 103 ? 5.879 -10.244 41.987 1.00 15.21 103 LEU A O 1
ATOM 794 N N . LEU A 1 104 ? 7.476 -9.471 43.362 1.00 15.05 104 LEU A N 1
ATOM 795 C CA . LEU A 1 104 ? 8.477 -10.337 42.755 1.00 15.65 104 LEU A CA 1
ATOM 796 C C . LEU A 1 104 ? 8.157 -11.823 43.010 1.00 16.10 104 LEU A C 1
ATOM 797 O O . LEU A 1 104 ? 8.295 -12.666 42.121 1.00 15.10 104 LEU A O 1
ATOM 802 N N . CYS A 1 105 ? 7.718 -12.153 44.220 1.00 15.82 105 CYS A N 1
ATOM 803 C CA . CYS A 1 105 ? 7.366 -13.538 44.512 1.00 17.97 105 CYS A CA 1
ATOM 804 C C . CYS A 1 105 ? 6.165 -13.958 43.661 1.00 17.33 105 CYS A C 1
ATOM 805 O O . CYS A 1 105 ? 6.105 -15.089 43.168 1.00 17.69 105 CYS A O 1
ATOM 808 N N . GLY A 1 106 ? 5.228 -13.035 43.472 1.00 15.63 106 GLY A N 1
ATOM 809 C CA . GLY A 1 106 ? 4.057 -13.335 42.677 1.00 16.07 106 GLY A CA 1
ATOM 810 C C . GLY A 1 106 ? 4.419 -13.615 41.237 1.00 15.59 106 GLY A C 1
ATOM 811 O O . GLY A 1 106 ? 3.651 -14.253 40.523 1.00 16.47 106 GLY A O 1
ATOM 812 N N . LEU A 1 107 ? 5.581 -13.129 40.807 1.00 15.96 107 LEU A N 1
ATOM 813 C CA . LEU A 1 107 ? 6.036 -13.334 39.436 1.00 16.59 107 LEU A CA 1
ATOM 814 C C . LEU A 1 107 ? 6.859 -14.610 39.298 1.00 17.30 107 LEU A C 1
ATOM 815 O O . LEU A 1 107 ? 7.313 -14.945 38.199 1.00 16.92 107 LEU A O 1
ATOM 820 N N . GLY A 1 108 ? 7.046 -15.315 40.414 1.00 16.13 108 GLY A N 1
ATOM 821 C CA . GLY A 1 108 ? 7.804 -16.556 40.391 1.00 17.79 108 GLY A CA 1
ATOM 822 C C . GLY A 1 108 ? 9.279 -16.442 40.731 1.00 16.53 108 GLY A C 1
ATOM 823 O O . GLY A 1 108 ? 10.037 -17.387 40.552 1.00 19.24 108 GLY A O 1
ATOM 824 N N . VAL A 1 109 ? 9.694 -15.285 41.224 1.00 15.92 109 VAL A N 1
ATOM 825 C CA . VAL A 1 109 ? 11.086 -15.070 41.575 1.00 16.20 109 VAL A CA 1
ATOM 826 C C . VAL A 1 109 ? 11.532 -15.753 42.866 1.00 16.68 109 VAL A C 1
ATOM 827 O O . VAL A 1 109 ? 10.806 -15.768 43.859 1.00 17.74 109 VAL A O 1
ATOM 831 N N . ASN A 1 110 ? 12.731 -16.320 42.843 1.00 17.28 110 ASN A N 1
ATOM 832 C CA . ASN A 1 110 ? 13.299 -16.909 44.048 1.00 17.98 110 ASN A CA 1
ATOM 833 C C . ASN A 1 110 ? 13.998 -15.698 44.644 1.00 18.59 110 ASN A C 1
ATOM 834 O O . ASN A 1 110 ? 15.050 -15.258 44.163 1.00 18.50 110 ASN A O 1
ATOM 839 N N . LEU A 1 111 ? 13.382 -15.141 45.673 1.00 19.78 111 LEU A N 1
ATOM 840 C CA . LEU A 1 111 ? 13.898 -13.921 46.303 1.00 20.67 111 LEU A CA 1
ATOM 841 C C . LEU A 1 111 ? 14.878 -14.239 47.434 1.00 20.66 111 LEU A C 1
ATOM 842 O O . LEU A 1 111 ? 14.534 -14.913 48.389 1.00 22.90 111 LEU A O 1
ATOM 847 N N . VAL A 1 112 ? 16.076 -13.671 47.339 1.00 20.55 112 VAL A N 1
ATOM 848 C CA . VAL A 1 112 ? 17.076 -13.869 48.365 1.00 21.05 112 VAL A CA 1
ATOM 849 C C . VAL A 1 112 ? 17.269 -12.545 49.083 1.00 21.26 112 VAL A C 1
ATOM 850 O O . VAL A 1 112 ? 17.770 -11.589 48.494 1.00 22.41 112 VAL A O 1
ATOM 854 N N . LEU A 1 113 ? 16.885 -12.488 50.359 1.00 21.34 113 LEU A N 1
ATOM 855 C CA . LEU A 1 113 ? 17.009 -11.245 51.112 1.00 21.97 113 LEU A CA 1
ATOM 856 C C . LEU A 1 113 ? 18.365 -11.121 51.776 1.00 21.73 113 LEU A C 1
ATOM 857 O O . LEU A 1 113 ? 18.863 -12.062 52.414 1.00 23.76 113 LEU A O 1
ATOM 862 N N . THR A 1 114 ? 18.961 -9.946 51.617 1.00 22.18 114 THR A N 1
ATOM 863 C CA . THR A 1 114 ? 20.267 -9.692 52.192 1.00 21.70 114 THR A CA 1
ATOM 864 C C . THR A 1 114 ? 20.165 -8.781 53.417 1.00 22.34 114 THR A C 1
ATOM 865 O O . THR A 1 114 ? 19.103 -8.222 53.685 1.00 22.67 114 THR A O 1
ATOM 869 N N . GLU A 1 115 ? 21.260 -8.649 54.163 1.00 23.71 115 GLU A N 1
ATOM 870 C CA . GLU A 1 115 ? 21.273 -7.855 55.391 1.00 24.69 115 GLU A CA 1
ATOM 871 C C . GLU A 1 115 ? 20.942 -6.380 55.130 1.00 24.05 115 GLU A C 1
ATOM 872 O O . GLU A 1 115 ? 21.561 -5.711 54.287 1.00 24.90 115 GLU A O 1
ATOM 878 N N . GLY A 1 116 ? 19.931 -5.901 55.855 1.00 25.08 116 GLY A N 1
ATOM 879 C CA . GLY A 1 116 ? 19.479 -4.533 55.715 1.00 24.53 116 GLY A CA 1
ATOM 880 C C . GLY A 1 116 ? 20.639 -3.576 55.813 1.00 25.11 116 GLY A C 1
ATOM 881 O O . GLY A 1 116 ? 20.797 -2.693 54.969 1.00 25.50 116 GLY A O 1
ATOM 882 N N . ALA A 1 117 ? 21.468 -3.762 56.835 1.00 25.88 117 ALA A N 1
ATOM 883 C CA . ALA A 1 117 ? 22.613 -2.888 57.043 1.00 24.73 117 ALA A CA 1
ATOM 884 C C . ALA A 1 117 ? 23.618 -2.842 55.887 1.00 24.40 117 ALA A C 1
ATOM 885 O O . ALA A 1 117 ? 24.406 -1.906 55.801 1.00 25.62 117 ALA A O 1
ATOM 887 N N . LYS A 1 118 ? 23.620 -3.832 54.998 1.00 25.18 118 LYS A N 1
ATOM 888 C CA . LYS A 1 118 ? 24.573 -3.790 53.883 1.00 24.84 118 LYS A CA 1
ATOM 889 C C . LYS A 1 118 ? 24.009 -3.114 52.627 1.00 24.22 118 LYS A C 1
ATOM 890 O O . LYS A 1 118 ? 24.748 -2.818 51.684 1.00 24.50 118 LYS A O 1
ATOM 896 N N . GLY A 1 119 ? 22.706 -2.852 52.630 1.00 25.01 119 GLY A N 1
ATOM 897 C CA . GLY A 1 119 ? 22.066 -2.206 51.490 1.00 24.86 119 GLY A CA 1
ATOM 898 C C . GLY A 1 119 ? 22.292 -2.845 50.120 1.00 24.78 119 GLY A C 1
ATOM 899 O O . GLY A 1 119 ? 22.398 -4.072 50.002 1.00 25.55 119 GLY A O 1
ATOM 900 N N . MET A 1 120 ? 22.352 -2.021 49.073 1.00 25.55 120 MET A N 1
ATOM 901 C CA . MET A 1 120 ? 22.566 -2.534 47.718 1.00 24.70 120 MET A CA 1
ATOM 902 C C . MET A 1 120 ? 23.936 -3.184 47.538 1.00 24.99 120 MET A C 1
ATOM 903 O O . MET A 1 120 ? 24.120 -4.027 46.637 1.00 25.09 120 MET A O 1
ATOM 908 N N . LYS A 1 121 ? 24.906 -2.787 48.363 1.00 24.51 121 LYS A N 1
ATOM 909 C CA . LYS A 1 121 ? 26.239 -3.370 48.262 1.00 23.68 121 LYS A CA 1
ATOM 910 C C . LYS A 1 121 ? 26.126 -4.844 48.659 1.00 22.40 121 LYS A C 1
ATOM 911 O O . LYS A 1 121 ? 26.698 -5.722 48.017 1.00 22.69 121 LYS A O 1
ATOM 917 N N . GLY A 1 122 ? 25.351 -5.102 49.704 1.00 22.49 122 GLY A N 1
ATOM 918 C CA . GLY A 1 122 ? 25.155 -6.463 50.160 1.00 22.68 122 GLY A CA 1
ATOM 919 C C . GLY A 1 122 ? 24.458 -7.331 49.134 1.00 22.89 122 GLY A C 1
ATOM 920 O O . GLY A 1 122 ? 24.889 -8.466 48.876 1.00 23.26 122 GLY A O 1
ATOM 921 N N . ALA A 1 123 ? 23.372 -6.820 48.558 1.00 22.72 123 ALA A N 1
ATOM 922 C CA . ALA A 1 123 ? 22.640 -7.592 47.564 1.00 21.91 123 ALA A CA 1
ATOM 923 C C . ALA A 1 123 ? 23.471 -7.865 46.307 1.00 21.33 123 ALA A C 1
ATOM 924 O O . ALA A 1 123 ? 23.385 -8.952 45.717 1.00 21.10 123 ALA A O 1
ATOM 926 N N . ILE A 1 124 ? 24.260 -6.884 45.885 1.00 21.21 124 ILE A N 1
ATOM 927 C CA . ILE A 1 124 ? 25.077 -7.056 44.694 1.00 21.31 124 ILE A CA 1
ATOM 928 C C . ILE A 1 124 ? 26.158 -8.103 44.941 1.00 21.35 124 ILE A C 1
ATOM 929 O O . ILE A 1 124 ? 26.443 -8.950 44.091 1.00 22.20 124 ILE A O 1
ATOM 934 N N . ALA A 1 125 ? 26.760 -8.039 46.119 1.00 22.66 125 ALA A N 1
ATOM 935 C CA . ALA A 1 125 ? 27.811 -8.981 46.484 1.00 22.60 125 ALA A CA 1
ATOM 936 C C . ALA A 1 125 ? 27.232 -10.396 46.582 1.00 22.39 125 ALA A C 1
ATOM 937 O O . ALA A 1 125 ? 27.893 -11.374 46.222 1.00 22.94 125 ALA A O 1
ATOM 939 N N . LYS A 1 126 ? 25.997 -10.507 47.071 1.00 21.28 126 LYS A N 1
ATOM 940 C CA . LYS A 1 126 ? 25.369 -11.817 47.211 1.00 21.33 126 LYS A CA 1
ATOM 941 C C . LYS A 1 126 ? 25.032 -12.404 45.839 1.00 20.84 126 LYS A C 1
ATOM 942 O O . LYS A 1 126 ? 25.165 -13.608 45.627 1.00 22.34 126 LYS A O 1
ATOM 948 N N . ALA A 1 127 ? 24.584 -11.564 44.910 1.00 20.88 127 ALA A N 1
ATOM 949 C CA . ALA A 1 127 ? 24.260 -12.046 43.572 1.00 20.00 127 ALA A CA 1
ATOM 950 C C . ALA A 1 127 ? 25.531 -12.594 42.913 1.00 20.70 127 ALA A C 1
ATOM 951 O O . ALA A 1 127 ? 25.508 -13.656 42.292 1.00 20.90 127 ALA A O 1
ATOM 953 N N . GLU A 1 128 ? 26.639 -11.873 43.071 1.00 21.29 128 GLU A N 1
ATOM 954 C CA . GLU A 1 128 ? 27.925 -12.276 42.499 1.00 22.25 128 GLU A CA 1
ATOM 955 C C . GLU A 1 128 ? 28.370 -13.601 43.125 1.00 22.03 128 GLU A C 1
ATOM 956 O O . GLU A 1 128 ? 28.943 -14.469 42.448 1.00 22.77 128 GLU A O 1
ATOM 962 N N . GLU A 1 129 ? 28.088 -13.749 44.421 1.00 21.86 129 GLU A N 1
ATOM 963 C CA . GLU A 1 129 ? 28.442 -14.959 45.169 1.00 22.17 129 GLU A CA 1
ATOM 964 C C . GLU A 1 129 ? 27.694 -16.166 44.622 1.00 21.92 129 GLU A C 1
ATOM 965 O O . GLU A 1 129 ? 28.267 -17.256 44.481 1.00 22.36 129 GLU A O 1
ATOM 971 N N . ILE A 1 130 ? 26.404 -15.977 44.346 1.00 20.77 130 ILE A N 1
ATOM 972 C CA . ILE A 1 130 ? 25.581 -17.055 43.808 1.00 20.68 130 ILE A CA 1
ATOM 973 C C . ILE A 1 130 ? 26.081 -17.479 42.427 1.00 20.16 130 ILE A C 1
ATOM 974 O O . ILE A 1 130 ? 26.231 -18.662 42.167 1.00 21.73 130 ILE A O 1
ATOM 979 N N . VAL A 1 131 ? 26.366 -16.524 41.549 1.00 21.30 131 VAL A N 1
ATOM 980 C CA . VAL A 1 131 ? 26.844 -16.873 40.219 1.00 21.81 131 VAL A CA 1
ATOM 981 C C . VAL A 1 131 ? 28.193 -17.607 40.323 1.00 22.50 131 VAL A C 1
ATOM 982 O O . VAL A 1 131 ? 28.384 -18.635 39.686 1.00 23.32 131 VAL A O 1
ATOM 986 N N . ALA A 1 132 ? 29.104 -17.098 41.155 1.00 23.46 132 ALA A N 1
ATOM 987 C CA . ALA A 1 132 ? 30.436 -17.700 41.341 1.00 24.06 132 ALA A CA 1
ATOM 988 C C . ALA A 1 132 ? 30.373 -19.166 41.811 1.00 24.10 132 ALA A C 1
ATOM 989 O O . ALA A 1 132 ? 31.266 -19.977 41.506 1.00 25.00 132 ALA A O 1
ATOM 991 N N . SER A 1 133 ? 29.314 -19.510 42.543 1.00 23.87 133 SER A N 1
ATOM 992 C CA . SER A 1 133 ? 29.141 -20.872 43.050 1.00 24.05 133 SER A CA 1
ATOM 993 C C . SER A 1 133 ? 28.872 -21.930 41.967 1.00 24.63 133 SER A C 1
ATOM 994 O O . SER A 1 133 ? 29.144 -23.120 42.180 1.00 26.11 133 SER A O 1
ATOM 997 N N . ASP A 1 134 ? 28.345 -21.505 40.819 1.00 24.38 134 ASP A N 1
ATOM 998 C CA . ASP A 1 134 ? 28.072 -22.414 39.699 1.00 24.77 134 ASP A CA 1
ATOM 999 C C . ASP A 1 134 ? 27.901 -21.551 38.463 1.00 24.44 134 ASP A C 1
ATOM 1000 O O . ASP A 1 134 ? 26.788 -21.388 37.963 1.00 24.98 134 ASP A O 1
ATOM 1005 N N . PRO A 1 135 ? 29.011 -20.976 37.969 1.00 24.86 135 PRO A N 1
ATOM 1006 C CA . PRO A 1 135 ? 29.100 -20.103 36.796 1.00 24.77 135 PRO A CA 1
ATOM 1007 C C . PRO A 1 135 ? 28.457 -20.684 35.543 1.00 24.86 135 PRO A C 1
ATOM 1008 O O . PRO A 1 135 ? 28.055 -19.944 34.635 1.00 26.92 135 PRO A O 1
ATOM 1012 N N . SER A 1 136 ? 28.362 -22.007 35.476 1.00 25.52 136 SER A N 1
ATOM 1013 C CA . SER A 1 136 ? 27.792 -22.628 34.286 1.00 25.44 136 SER A CA 1
ATOM 1014 C C . SER A 1 136 ? 26.278 -22.768 34.399 1.00 24.44 136 SER A C 1
ATOM 1015 O O . SER A 1 136 ? 25.597 -23.143 33.449 1.00 26.14 136 SER A O 1
ATOM 1018 N N . ARG A 1 137 ? 25.758 -22.468 35.580 1.00 24.42 137 ARG A N 1
ATOM 1019 C CA . ARG A 1 137 ? 24.336 -22.586 35.856 1.00 23.62 137 ARG A CA 1
ATOM 1020 C C . ARG A 1 137 ? 23.621 -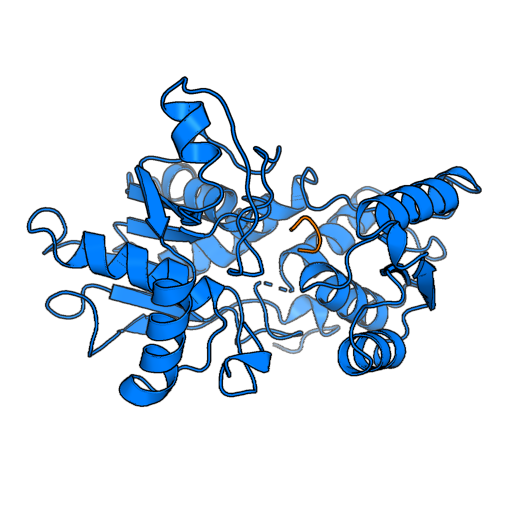21.240 35.886 1.00 22.99 137 ARG A C 1
ATOM 1021 O O . ARG A 1 137 ? 22.475 -21.128 35.436 1.00 24.08 137 ARG A O 1
ATOM 1029 N N . TYR A 1 138 ? 24.316 -20.226 36.393 1.00 21.96 138 TYR A N 1
ATOM 1030 C CA . TYR A 1 138 ? 23.748 -18.890 36.544 1.00 21.48 138 TYR A CA 1
ATOM 1031 C C . TYR A 1 138 ? 24.214 -17.831 35.562 1.00 21.11 138 TYR A C 1
ATOM 1032 O O . TYR A 1 138 ? 25.374 -17.810 35.172 1.00 22.39 138 TYR A O 1
ATOM 1041 N N . VAL A 1 139 ? 23.296 -16.958 35.149 1.00 19.39 139 VAL A N 1
ATOM 1042 C CA . VAL A 1 139 ? 23.647 -15.876 34.239 1.00 19.89 139 VAL A CA 1
ATOM 1043 C C . VAL A 1 139 ? 23.176 -14.532 34.793 1.00 19.00 139 VAL A C 1
ATOM 1044 O O . VAL A 1 139 ? 21.990 -14.367 35.140 1.00 18.49 139 VAL A O 1
ATOM 1048 N N . MET A 1 140 ? 24.111 -13.590 34.913 1.00 18.22 140 MET A N 1
ATOM 1049 C CA . MET A 1 140 ? 23.767 -12.255 35.391 1.00 19.33 140 MET A CA 1
ATOM 1050 C C . MET A 1 140 ? 23.879 -11.386 34.140 1.00 17.86 140 MET A C 1
ATOM 1051 O O . MET A 1 140 ? 24.949 -11.292 33.540 1.00 17.78 140 MET A O 1
ATOM 1056 N N . LEU A 1 141 ? 22.773 -10.749 33.760 1.00 15.90 141 LEU A N 1
ATOM 1057 C CA . LEU A 1 141 ? 22.711 -9.958 32.531 1.00 15.22 141 LEU A CA 1
ATOM 1058 C C . LEU A 1 141 ? 23.380 -8.578 32.523 1.00 15.14 141 LEU A C 1
ATOM 1059 O O . LEU A 1 141 ? 23.619 -8.029 31.454 1.00 16.18 141 LEU A O 1
ATOM 1064 N N . LYS A 1 142 ? 23.694 -8.030 33.697 1.00 14.14 142 LYS A N 1
ATOM 1065 C CA . LYS A 1 142 ? 24.412 -6.752 33.807 1.00 15.89 142 LYS A CA 1
ATOM 1066 C C . LYS A 1 142 ? 23.879 -5.585 32.992 1.00 14.33 142 LYS A C 1
ATOM 1067 O O . LYS A 1 142 ? 24.505 -5.154 32.027 1.00 12.29 142 LYS A O 1
ATOM 1073 N N . GLN A 1 143 ? 22.751 -5.038 33.425 1.00 12.98 143 GLN A N 1
ATOM 1074 C CA . GLN A 1 143 ? 22.102 -3.926 32.730 1.00 12.57 143 GLN A CA 1
ATOM 1075 C C . GLN A 1 143 ? 22.932 -2.655 32.500 1.00 12.34 143 GLN A C 1
ATOM 1076 O O . GLN A 1 143 ? 22.675 -1.917 31.550 1.00 13.23 143 GLN A O 1
ATOM 1082 N N . PHE A 1 144 ? 23.909 -2.371 33.350 1.00 12.44 144 PHE A N 1
ATOM 1083 C CA . PHE A 1 144 ? 24.683 -1.152 33.147 1.00 13.08 144 PHE A CA 1
ATOM 1084 C C . PHE A 1 144 ? 25.724 -1.258 32.039 1.00 13.58 144 PHE A C 1
ATOM 1085 O O . PHE A 1 144 ? 26.230 -0.246 31.565 1.00 14.45 144 PHE A O 1
ATOM 1093 N N . GLU A 1 145 ? 26.038 -2.477 31.617 1.00 14.31 145 GLU A N 1
ATOM 1094 C CA . GLU A 1 145 ? 27.044 -2.668 30.581 1.00 15.04 145 GLU A CA 1
ATOM 1095 C C . GLU A 1 145 ? 26.658 -3.579 29.419 1.00 15.64 145 GLU A C 1
ATOM 1096 O O . GLU A 1 145 ? 27.388 -3.640 28.427 1.00 15.12 145 GLU A O 1
ATOM 1102 N N . ASN A 1 146 ? 25.534 -4.285 29.528 1.00 14.11 146 ASN A N 1
ATOM 1103 C CA . ASN A 1 146 ? 25.093 -5.182 28.453 1.00 13.96 146 ASN A CA 1
ATOM 1104 C C . ASN A 1 146 ? 24.661 -4.377 27.227 1.00 13.40 146 ASN A C 1
ATOM 1105 O O . ASN A 1 146 ? 23.722 -3.584 27.301 1.00 13.01 146 ASN A O 1
ATOM 1110 N N . PRO A 1 147 ? 25.331 -4.574 26.079 1.00 13.65 147 PRO A N 1
ATOM 1111 C CA . PRO A 1 147 ? 24.928 -3.808 24.895 1.00 13.73 147 PRO A CA 1
ATOM 1112 C C . PRO A 1 147 ? 23.499 -4.051 24.402 1.00 13.44 147 PRO A C 1
ATOM 1113 O O . PRO A 1 147 ? 22.945 -3.238 23.673 1.00 12.38 147 PRO A O 1
ATOM 1117 N N . ALA A 1 148 ? 22.892 -5.156 24.817 1.00 12.47 148 ALA A N 1
ATOM 1118 C CA . ALA A 1 148 ? 21.520 -5.459 24.411 1.00 13.18 148 ALA A CA 1
ATOM 1119 C C . ALA A 1 148 ? 20.539 -4.433 24.981 1.00 12.03 148 ALA A C 1
ATOM 1120 O O . ALA A 1 148 ? 19.385 -4.364 24.557 1.00 12.07 148 ALA A O 1
ATOM 1122 N N . ASN A 1 149 ? 21.005 -3.651 25.950 1.00 12.27 149 ASN A N 1
ATOM 1123 C CA . ASN A 1 149 ? 20.193 -2.609 26.575 1.00 11.20 149 ASN A CA 1
ATOM 1124 C C . ASN A 1 149 ? 20.042 -1.467 25.547 1.00 10.79 149 ASN A C 1
ATOM 1125 O O . ASN A 1 149 ? 18.948 -1.261 25.003 1.00 10.81 149 ASN A O 1
ATOM 1130 N N . PRO A 1 150 ? 21.128 -0.725 25.242 1.00 10.95 150 PRO A N 1
ATOM 1131 C CA . PRO A 1 150 ? 20.883 0.326 24.244 1.00 10.67 150 PRO A CA 1
ATOM 1132 C C . PRO A 1 150 ? 20.439 -0.210 22.873 1.00 11.05 150 PRO A C 1
ATOM 1133 O O . PRO A 1 150 ? 19.745 0.488 22.133 1.00 11.72 150 PRO A O 1
ATOM 1137 N N . GLN A 1 151 ? 20.814 -1.442 22.534 1.00 12.50 151 GLN A N 1
ATOM 1138 C CA . GLN A 1 151 ? 20.424 -1.977 21.235 1.00 13.01 151 GLN A CA 1
ATOM 1139 C C . GLN A 1 151 ? 18.908 -2.063 21.063 1.00 12.58 151 GLN A C 1
ATOM 1140 O O . GLN A 1 151 ? 18.396 -1.751 19.986 1.00 11.92 151 GLN A O 1
ATOM 1146 N N . ILE A 1 152 ? 18.170 -2.472 22.095 1.00 10.18 152 ILE A N 1
ATOM 1147 C CA . ILE A 1 152 ? 16.728 -2.580 21.901 1.00 10.85 152 ILE A CA 1
ATOM 1148 C C . ILE A 1 152 ? 16.117 -1.194 21.715 1.00 10.97 152 ILE A C 1
ATOM 1149 O O . ILE A 1 152 ? 15.118 -1.053 21.026 1.00 11.64 152 ILE A O 1
ATOM 1154 N N . HIS A 1 153 ? 16.733 -0.169 22.296 1.00 10.95 153 HIS A N 1
ATOM 1155 C CA . HIS A 1 153 ? 16.233 1.198 22.137 1.00 10.97 153 HIS A CA 1
ATOM 1156 C C . HIS A 1 153 ? 16.562 1.726 20.734 1.00 11.27 153 HIS A C 1
ATOM 1157 O O . HIS A 1 153 ? 15.837 2.534 20.176 1.00 11.82 153 HIS A O 1
ATOM 1164 N N . ARG A 1 154 ? 17.651 1.241 20.154 1.00 11.41 154 ARG A N 1
ATOM 1165 C CA . ARG A 1 154 ? 18.031 1.660 18.816 1.00 10.74 154 ARG A CA 1
ATOM 1166 C C . ARG A 1 154 ? 17.129 0.973 17.791 1.00 11.25 154 ARG A C 1
ATOM 1167 O O . ARG A 1 154 ? 16.855 1.522 16.726 1.00 11.43 154 ARG A O 1
ATOM 1175 N N . GLU A 1 155 ? 16.659 -0.227 18.119 1.00 12.33 155 GLU A N 1
ATOM 1176 C CA . GLU A 1 155 ? 15.792 -0.974 17.215 1.00 12.87 155 GLU A CA 1
ATOM 1177 C C . GLU A 1 155 ? 14.293 -0.732 17.376 1.00 13.51 155 GLU A C 1
ATOM 1178 O O . GLU A 1 155 ? 13.525 -0.970 16.443 1.00 13.75 155 GLU A O 1
ATOM 1184 N N . THR A 1 156 ? 13.864 -0.278 18.549 1.00 13.81 156 THR A N 1
ATOM 1185 C CA . THR A 1 156 ? 12.438 -0.048 18.763 1.00 12.84 156 THR A CA 1
ATOM 1186 C C . THR A 1 156 ? 12.060 1.363 19.210 1.00 12.77 156 THR A C 1
ATOM 1187 O O . THR A 1 156 ? 11.432 2.103 18.456 1.00 10.83 156 THR A O 1
ATOM 1191 N N . THR A 1 157 ? 12.471 1.750 20.412 1.00 13.00 157 THR A N 1
ATOM 1192 C CA . THR A 1 157 ? 12.135 3.066 20.940 1.00 12.36 157 THR A CA 1
ATOM 1193 C C . THR A 1 157 ? 12.468 4.216 19.980 1.00 12.12 157 THR A C 1
ATOM 1194 O O . THR A 1 157 ? 11.621 5.082 19.711 1.00 10.21 157 THR A O 1
ATOM 1198 N N . GLY A 1 158 ? 13.691 4.214 19.455 1.00 12.10 158 GLY A N 1
ATOM 1199 C CA . GLY A 1 158 ? 14.104 5.274 18.547 1.00 11.83 158 GLY A CA 1
ATOM 1200 C C . GLY A 1 158 ? 13.273 5.299 17.276 1.00 11.53 158 GLY A C 1
ATOM 1201 O O . GLY A 1 158 ? 12.735 6.342 16.888 1.00 11.89 158 GLY A O 1
ATOM 1202 N N . PRO A 1 159 ? 13.160 4.157 16.589 1.00 11.84 159 PRO A N 1
ATOM 1203 C CA . PRO A 1 159 ? 12.364 4.126 15.362 1.00 12.86 159 PRO A CA 1
ATOM 1204 C C . PRO A 1 159 ? 10.903 4.529 15.601 1.00 12.18 159 PRO A C 1
ATOM 1205 O O . PRO A 1 159 ? 10.283 5.154 14.739 1.00 12.62 159 PRO A O 1
ATOM 1209 N N . GLU A 1 160 ? 10.358 4.181 16.769 1.00 11.10 160 GLU A N 1
ATOM 1210 C CA . GLU A 1 160 ? 8.982 4.539 17.105 1.00 10.93 160 GLU A CA 1
ATOM 1211 C C . GLU A 1 160 ? 8.854 6.065 17.149 1.00 11.04 160 GLU A C 1
ATOM 1212 O O . GLU A 1 160 ? 7.856 6.630 16.686 1.00 11.63 160 GLU A O 1
ATOM 1218 N N . ILE A 1 161 ? 9.855 6.734 17.717 1.00 10.70 161 ILE A N 1
ATOM 1219 C CA . ILE A 1 161 ? 9.825 8.192 17.789 1.00 10.36 161 ILE A CA 1
ATOM 1220 C C . ILE A 1 161 ? 9.912 8.765 16.381 1.00 11.57 161 ILE A C 1
ATOM 1221 O O . ILE A 1 161 ? 9.170 9.677 16.025 1.00 12.36 161 ILE A O 1
ATOM 1226 N N . TRP A 1 162 ? 10.820 8.224 15.583 1.00 11.75 162 TRP A N 1
ATOM 1227 C CA . TRP A 1 162 ? 10.971 8.674 14.207 1.00 11.72 162 TRP A CA 1
ATOM 1228 C C . TRP A 1 162 ? 9.645 8.551 13.447 1.00 13.16 162 TRP A C 1
ATOM 1229 O O . TRP A 1 162 ? 9.176 9.520 12.825 1.00 12.68 162 TRP A O 1
ATOM 1240 N N . LYS A 1 163 ? 9.046 7.362 13.524 1.00 13.05 163 LYS A N 1
ATOM 1241 C CA . LYS A 1 163 ? 7.788 7.073 12.847 1.00 13.79 163 LYS A CA 1
ATOM 1242 C C . LYS A 1 163 ? 6.631 7.951 13.312 1.00 13.25 163 LYS A C 1
ATOM 1243 O O . LYS A 1 163 ? 5.967 8.594 12.504 1.00 13.83 163 LYS A O 1
ATOM 1249 N N . ASP A 1 164 ? 6.392 7.990 14.616 1.00 12.72 164 ASP A N 1
ATOM 1250 C CA . ASP A 1 164 ? 5.273 8.766 15.136 1.00 13.71 164 ASP A CA 1
ATOM 1251 C C . ASP A 1 164 ? 5.400 10.283 14.946 1.00 11.71 164 ASP A C 1
ATOM 1252 O O . ASP A 1 164 ? 4.398 10.989 15.020 1.00 13.38 164 ASP A O 1
ATOM 1257 N N . THR A 1 165 ? 6.612 10.793 14.719 1.00 12.13 165 THR A N 1
ATOM 1258 C CA . THR A 1 165 ? 6.779 12.235 14.479 1.00 13.02 165 THR A CA 1
ATOM 1259 C C . THR A 1 165 ? 7.025 12.511 13.001 1.00 13.47 165 THR A C 1
ATOM 1260 O O . THR A 1 165 ? 7.328 13.637 12.628 1.00 14.24 165 THR A O 1
ATOM 1264 N N . ASP A 1 166 ? 6.864 11.499 12.156 1.00 14.83 166 ASP A N 1
ATOM 1265 C CA . ASP A 1 166 ? 7.104 11.666 10.715 1.00 16.75 166 ASP A CA 1
ATOM 1266 C C . ASP A 1 166 ? 8.466 12.316 10.482 1.00 15.82 166 ASP A C 1
ATOM 1267 O O . ASP A 1 166 ? 8.635 13.125 9.575 1.00 15.40 166 ASP A O 1
ATOM 1272 N N . GLY A 1 167 ? 9.435 11.962 11.324 1.00 13.57 167 GLY A N 1
ATOM 1273 C CA . GLY A 1 167 ? 10.782 12.491 11.186 1.00 13.62 167 GLY A CA 1
ATOM 1274 C C . GLY A 1 167 ? 10.977 13.925 11.643 1.00 14.01 167 GLY A C 1
ATOM 1275 O O . GLY A 1 167 ? 12.036 14.516 11.419 1.00 16.38 167 GLY A O 1
ATOM 1276 N N . LYS A 1 168 ? 9.971 14.494 12.297 1.00 13.74 168 LYS A N 1
ATOM 1277 C CA . LYS A 1 168 ? 10.057 15.881 12.733 1.00 13.63 168 LYS A CA 1
ATOM 1278 C C . LYS A 1 168 ? 10.688 16.123 14.114 1.00 12.35 168 LYS A C 1
ATOM 1279 O O . LYS A 1 168 ? 10.946 17.263 14.497 1.00 13.67 168 LYS A O 1
ATOM 1285 N N . VAL A 1 169 ? 10.969 15.057 14.852 1.00 13.70 169 VAL A N 1
ATOM 1286 C CA . VAL A 1 169 ? 11.589 15.215 16.163 1.00 13.39 169 VAL A CA 1
ATOM 1287 C C . VAL A 1 169 ? 12.895 15.999 16.019 1.00 12.84 169 VAL A C 1
ATOM 1288 O O . VAL A 1 169 ? 13.691 15.731 15.117 1.00 12.35 169 VAL A O 1
ATOM 1292 N N . ASP A 1 170 ? 13.088 16.982 16.898 1.00 12.16 170 ASP A N 1
ATOM 1293 C CA . ASP A 1 170 ? 14.276 17.835 16.880 1.00 12.70 170 ASP A CA 1
ATOM 1294 C C . ASP A 1 170 ? 15.108 17.683 18.136 1.00 11.70 170 ASP A C 1
ATOM 1295 O O . ASP A 1 170 ? 16.307 17.917 18.119 1.00 11.45 170 ASP A O 1
ATOM 1300 N N . VAL A 1 171 ? 14.461 17.300 19.230 1.00 11.66 171 VAL A N 1
ATOM 1301 C CA . VAL A 1 171 ? 15.132 17.180 20.521 1.00 11.04 171 VAL A CA 1
ATOM 1302 C C . VAL A 1 171 ? 14.589 15.986 21.278 1.00 10.61 171 VAL A C 1
ATOM 1303 O O . VAL A 1 171 ? 13.383 15.762 21.280 1.00 11.82 171 VAL A O 1
ATOM 1307 N N . VAL A 1 172 ? 15.470 15.207 21.894 1.00 11.52 172 VAL A N 1
ATOM 1308 C CA . VAL A 1 172 ? 15.022 14.091 22.717 1.00 9.88 172 VAL A CA 1
ATOM 1309 C C . VAL A 1 172 ? 15.561 14.330 24.121 1.00 10.54 172 VAL A C 1
ATOM 1310 O O . VAL A 1 172 ? 16.760 14.553 24.301 1.00 11.35 172 VAL A O 1
ATOM 1314 N N . VAL A 1 173 ? 14.673 14.280 25.108 1.00 9.33 173 VAL A N 1
ATOM 1315 C CA . VAL A 1 173 ? 15.054 14.499 26.495 1.00 9.58 173 VAL A CA 1
ATOM 1316 C C . VAL A 1 173 ? 14.802 13.215 27.270 1.00 9.16 173 VAL A C 1
ATOM 1317 O O . VAL A 1 173 ? 13.694 12.689 27.261 1.00 10.71 173 VAL A O 1
ATOM 1321 N N . ALA A 1 174 ? 15.830 12.707 27.943 1.00 10.39 174 ALA A N 1
ATOM 1322 C CA . ALA A 1 174 ? 15.691 11.465 28.693 1.00 9.88 174 ALA A CA 1
ATOM 1323 C C . ALA A 1 174 ? 16.564 11.405 29.930 1.00 10.01 174 ALA A C 1
ATOM 1324 O O . ALA A 1 174 ? 17.733 11.738 29.882 1.00 9.32 174 ALA A O 1
ATOM 1326 N N . GLY A 1 175 ? 15.972 10.987 31.043 1.00 10.12 175 GLY A N 1
ATOM 1327 C CA . GLY A 1 175 ? 16.722 10.830 32.274 1.00 10.80 175 GLY A CA 1
ATOM 1328 C C . GLY A 1 175 ? 17.661 9.654 32.080 1.00 9.96 175 GLY A C 1
ATOM 1329 O O . GLY A 1 175 ? 17.334 8.718 31.353 1.00 11.26 175 GLY A O 1
ATOM 1330 N N . VAL A 1 176 ? 18.823 9.694 32.724 1.00 9.17 176 VAL A N 1
ATOM 1331 C CA . VAL A 1 176 ? 19.819 8.638 32.595 1.00 10.59 176 VAL A CA 1
ATOM 1332 C C . VAL A 1 176 ? 19.948 7.792 33.854 1.00 10.44 176 VAL A C 1
ATOM 1333 O O . VAL A 1 176 ? 20.213 8.311 34.930 1.00 10.32 176 VAL A O 1
ATOM 1337 N N . GLY A 1 177 ? 19.757 6.486 33.697 1.00 10.88 177 GLY A N 1
ATOM 1338 C CA . GLY A 1 177 ? 19.891 5.541 34.793 1.00 10.37 177 GLY A CA 1
ATOM 1339 C C . GLY A 1 177 ? 21.044 4.675 34.314 1.00 11.39 177 GLY A C 1
ATOM 1340 O O . GLY A 1 177 ? 22.169 4.841 34.763 1.00 10.33 177 GLY A O 1
ATOM 1341 N N . THR A 1 178 ? 20.767 3.758 33.390 1.00 10.69 178 THR A N 1
ATOM 1342 C CA . THR A 1 178 ? 21.819 2.927 32.793 1.00 10.71 178 THR A CA 1
ATOM 1343 C C . THR A 1 178 ? 22.365 3.649 31.555 1.00 11.20 178 THR A C 1
ATOM 1344 O O . THR A 1 178 ? 23.454 3.336 31.078 1.00 11.02 178 THR A O 1
ATOM 1348 N N . GLY A 1 179 ? 21.594 4.611 31.048 1.00 10.48 179 GLY A N 1
ATOM 1349 C CA . GLY A 1 179 ? 21.982 5.349 29.859 1.00 9.98 179 GLY A CA 1
ATOM 1350 C C . GLY A 1 179 ? 21.519 4.713 28.555 1.00 11.04 179 GLY A C 1
ATOM 1351 O O . GLY A 1 179 ? 21.674 5.315 27.491 1.00 11.65 179 GLY A O 1
ATOM 1352 N N . GLY A 1 180 ? 20.943 3.512 28.641 1.00 11.46 180 GLY A N 1
ATOM 1353 C CA . GLY A 1 180 ? 20.485 2.792 27.460 1.00 10.70 180 GLY A CA 1
ATOM 1354 C C . GLY A 1 180 ? 19.462 3.514 26.597 1.00 11.85 180 GLY A C 1
ATOM 1355 O O . GLY A 1 180 ? 19.549 3.503 25.360 1.00 11.05 180 GLY A O 1
ATOM 1356 N N . SER A 1 181 ? 18.483 4.148 27.235 1.00 10.69 181 SER A N 1
ATOM 1357 C CA . SER A 1 181 ? 17.447 4.847 26.491 1.00 10.75 181 SER A CA 1
ATOM 1358 C C . SER A 1 181 ? 17.997 5.976 25.641 1.00 11.39 181 SER A C 1
ATOM 1359 O O . SER A 1 181 ? 17.780 6.001 24.420 1.00 10.67 181 SER A O 1
ATOM 1362 N N . ILE A 1 182 ? 18.707 6.910 26.269 1.00 11.67 182 ILE A N 1
ATOM 1363 C CA . ILE A 1 182 ? 19.218 8.040 25.509 1.00 9.92 182 ILE A CA 1
ATOM 1364 C C . ILE A 1 182 ? 20.250 7.596 24.469 1.00 12.02 182 ILE A C 1
ATOM 1365 O O . ILE A 1 182 ? 20.316 8.133 23.365 1.00 11.46 182 ILE A O 1
ATOM 1370 N N . THR A 1 183 ? 21.032 6.581 24.802 1.00 10.23 183 THR A N 1
ATOM 1371 C CA . THR A 1 183 ? 22.045 6.088 23.874 1.00 10.10 183 THR A CA 1
ATOM 1372 C C . THR A 1 183 ? 21.413 5.442 22.637 1.00 10.95 183 THR A C 1
ATOM 1373 O O . THR A 1 183 ? 21.709 5.833 21.509 1.00 11.55 183 THR A O 1
ATOM 1377 N N . GLY A 1 184 ? 20.540 4.463 22.855 1.00 11.25 184 GLY A N 1
ATOM 1378 C CA . GLY A 1 184 ? 19.896 3.775 21.749 1.00 9.91 184 GLY A CA 1
ATOM 1379 C C . GLY A 1 184 ? 19.017 4.672 20.905 1.00 10.94 184 GLY A C 1
ATOM 1380 O O . GLY A 1 184 ? 19.038 4.586 19.671 1.00 10.61 184 GLY A O 1
ATOM 1381 N N . ILE A 1 185 ? 18.253 5.549 21.547 1.00 10.00 185 ILE A N 1
ATOM 1382 C CA . ILE A 1 185 ? 17.373 6.439 20.793 1.00 10.48 185 ILE A CA 1
ATOM 1383 C C . ILE A 1 185 ? 18.198 7.407 19.951 1.00 10.88 185 ILE A C 1
ATOM 1384 O O . ILE A 1 185 ? 17.898 7.660 18.779 1.00 10.71 185 ILE A O 1
ATOM 1389 N N . SER A 1 186 ? 19.256 7.935 20.547 1.00 11.69 186 SER A N 1
ATOM 1390 C CA . SER A 1 186 ? 20.086 8.896 19.834 1.00 11.00 186 SER A CA 1
ATOM 1391 C C . SER A 1 186 ? 20.814 8.242 18.672 1.00 11.61 186 SER A C 1
ATOM 1392 O O . SER A 1 186 ? 20.956 8.840 17.606 1.00 13.18 186 SER A O 1
ATOM 1395 N N . ARG A 1 187 ? 21.272 7.014 18.860 1.00 11.91 187 ARG A N 1
ATOM 1396 C CA . ARG A 1 187 ? 21.962 6.353 17.763 1.00 11.79 187 ARG A CA 1
ATOM 1397 C C . ARG A 1 187 ? 20.988 6.107 16.619 1.00 13.20 187 ARG A C 1
ATOM 1398 O O . ARG A 1 187 ? 21.325 6.281 15.457 1.00 11.82 187 ARG A O 1
ATOM 1406 N N . ALA A 1 188 ? 19.766 5.720 16.946 1.00 12.13 188 ALA A N 1
ATOM 1407 C CA . ALA A 1 188 ? 18.777 5.465 15.911 1.00 12.70 188 ALA A CA 1
ATOM 1408 C C . ALA A 1 188 ? 18.480 6.705 15.096 1.00 12.87 188 ALA A C 1
ATOM 1409 O O . ALA A 1 188 ? 18.604 6.700 13.880 1.00 13.49 188 ALA A O 1
ATOM 1411 N N . ILE A 1 189 ? 18.095 7.782 15.769 1.00 11.67 189 ILE A N 1
ATOM 1412 C CA . ILE A 1 189 ? 17.743 9.000 15.058 1.00 11.11 189 ILE A CA 1
ATOM 1413 C C . ILE A 1 189 ? 18.904 9.696 14.346 1.00 11.67 189 ILE A C 1
ATOM 1414 O O . ILE A 1 189 ? 18.774 10.099 13.186 1.00 13.14 189 ILE A O 1
ATOM 1419 N N . LYS A 1 190 ? 20.039 9.830 15.022 1.00 11.49 190 LYS A N 1
ATOM 1420 C CA . LYS A 1 190 ? 21.200 10.483 14.417 1.00 11.98 190 LYS A CA 1
ATOM 1421 C C . LYS A 1 190 ? 21.954 9.646 13.387 1.00 11.76 190 LYS A C 1
ATOM 1422 O O . LYS A 1 190 ? 22.310 10.139 12.322 1.00 14.13 190 LYS A O 1
ATOM 1428 N N . LEU A 1 191 ? 22.190 8.380 13.700 1.00 11.27 191 LEU A N 1
ATOM 1429 C CA . LEU A 1 191 ? 22.960 7.532 12.806 1.00 11.94 191 LEU A CA 1
ATOM 1430 C C . LEU A 1 191 ? 22.160 6.748 11.772 1.00 13.57 191 LEU A C 1
ATOM 1431 O O . LEU A 1 191 ? 22.536 6.723 10.601 1.00 15.57 191 LEU A O 1
ATOM 1436 N N . ASP A 1 192 ? 21.069 6.117 12.194 1.00 12.15 192 ASP A N 1
ATOM 1437 C CA . ASP A 1 192 ? 20.255 5.338 11.276 1.00 14.18 192 ASP A CA 1
ATOM 1438 C C . ASP A 1 192 ? 19.319 6.181 10.422 1.00 14.77 192 ASP A C 1
ATOM 1439 O O . ASP A 1 192 ? 19.120 5.863 9.252 1.00 16.04 192 ASP A O 1
ATOM 1444 N N . PHE A 1 193 ? 18.758 7.247 10.991 1.00 12.98 193 PHE A N 1
ATOM 1445 C CA . PHE A 1 193 ? 17.847 8.112 10.244 1.00 14.67 193 PHE A CA 1
ATOM 1446 C C . PHE A 1 193 ? 18.495 9.418 9.779 1.00 14.54 193 PHE A C 1
ATOM 1447 O O . PHE A 1 193 ? 17.880 10.195 9.065 1.00 16.08 193 PHE A O 1
ATOM 1455 N N . GLY A 1 194 ? 19.728 9.659 10.217 1.00 14.34 194 GLY A N 1
ATOM 1456 C CA . GLY A 1 194 ? 20.483 10.828 9.791 1.00 13.46 194 GLY A CA 1
ATOM 1457 C C . GLY A 1 194 ? 20.050 12.230 10.175 1.00 13.75 194 GLY A C 1
ATOM 1458 O O . GLY A 1 194 ? 20.445 13.193 9.514 1.00 15.01 194 GLY A O 1
ATOM 1459 N N . LYS A 1 195 ? 19.255 12.377 11.228 1.00 12.75 195 LYS A N 1
ATOM 1460 C CA . LYS A 1 195 ? 18.835 13.717 11.626 1.00 14.39 195 LYS A CA 1
ATOM 1461 C C . LYS A 1 195 ? 19.673 14.213 12.813 1.00 15.31 195 LYS A C 1
ATOM 1462 O O . LYS A 1 195 ? 19.773 13.534 13.832 1.00 15.30 195 LYS A O 1
ATOM 1468 N N . GLN A 1 196 ? 20.285 15.388 12.668 1.00 15.86 196 GLN A N 1
ATOM 1469 C CA . GLN A 1 196 ? 21.150 15.945 13.710 1.00 15.88 196 GLN A CA 1
ATOM 1470 C C . GLN A 1 196 ? 20.351 16.642 14.815 1.00 16.26 196 GLN A C 1
ATOM 1471 O O . GLN A 1 196 ? 20.404 17.867 14.951 1.00 18.18 196 GLN A O 1
ATOM 1477 N N . ILE A 1 197 ? 19.626 15.842 15.601 1.00 14.75 197 ILE A N 1
ATOM 1478 C CA . ILE A 1 197 ? 18.807 16.327 16.717 1.00 13.54 197 ILE A CA 1
ATOM 1479 C C . ILE A 1 197 ? 19.678 16.662 17.915 1.00 12.87 197 ILE A C 1
ATOM 1480 O O . ILE A 1 197 ? 20.865 16.353 17.927 1.00 12.56 197 ILE A O 1
ATOM 1485 N N . THR A 1 198 ? 19.067 17.280 18.922 1.00 11.98 198 THR A N 1
ATOM 1486 C CA . THR A 1 198 ? 19.754 17.622 20.166 1.00 13.15 198 THR A CA 1
ATOM 1487 C C . THR A 1 198 ? 19.334 16.573 21.189 1.00 11.57 198 THR A C 1
ATOM 1488 O O . THR A 1 198 ? 18.155 16.424 21.486 1.00 12.75 198 THR A O 1
ATOM 1492 N N . SER A 1 199 ? 20.304 15.815 21.684 1.00 9.36 199 SER A N 1
ATOM 1493 C CA . SER A 1 199 ? 20.053 14.779 22.680 1.00 10.87 199 SER A CA 1
ATOM 1494 C C . SER A 1 199 ? 20.381 15.354 24.047 1.00 10.15 199 SER A C 1
ATOM 1495 O O . SER A 1 199 ? 21.514 15.757 24.305 1.00 10.80 199 SER A O 1
ATOM 1498 N N . VAL A 1 200 ? 19.394 15.341 24.933 1.00 10.25 200 VAL A N 1
ATOM 1499 C CA . VAL A 1 200 ? 19.543 15.901 26.266 1.00 11.33 200 VAL A CA 1
ATOM 1500 C C . VAL A 1 200 ? 19.441 14.864 27.375 1.00 10.89 200 VAL A C 1
ATOM 1501 O O . VAL A 1 200 ? 18.404 14.220 27.545 1.00 12.02 200 VAL A O 1
ATOM 1505 N N . ALA A 1 201 ? 20.521 14.693 28.125 1.00 10.44 201 ALA A N 1
ATOM 1506 C CA . ALA A 1 201 ? 20.499 13.763 29.248 1.00 9.76 201 ALA A CA 1
ATOM 1507 C C . ALA A 1 201 ? 19.991 14.557 30.455 1.00 10.64 201 ALA A C 1
ATOM 1508 O O . ALA A 1 201 ? 20.238 15.752 30.555 1.00 11.96 201 ALA A O 1
ATOM 1510 N N . VAL A 1 202 ? 19.281 13.894 31.361 1.00 10.95 202 VAL A N 1
ATOM 1511 C CA . VAL A 1 202 ? 18.768 14.543 32.558 1.00 11.57 202 VAL A CA 1
ATOM 1512 C C . VAL A 1 202 ? 19.254 13.763 33.773 1.00 11.23 202 VAL A C 1
ATOM 1513 O O . VAL A 1 202 ? 19.220 12.530 33.790 1.00 12.09 202 VAL A O 1
ATOM 1517 N N . GLU A 1 203 ? 19.728 14.485 34.781 1.00 10.33 203 GLU A N 1
ATOM 1518 C CA . GLU A 1 203 ? 20.214 13.855 36.002 1.00 9.54 203 GLU A CA 1
ATOM 1519 C C . GLU A 1 203 ? 19.830 14.706 37.216 1.00 9.65 203 GLU A C 1
ATOM 1520 O O . GLU A 1 203 ? 19.475 15.881 37.085 1.00 11.12 203 GLU A O 1
ATOM 1526 N N . PRO A 1 204 ? 19.894 14.127 38.420 1.00 10.10 204 PRO A N 1
ATOM 1527 C CA . PRO A 1 204 ? 19.527 14.927 39.594 1.00 11.13 204 PRO A CA 1
ATOM 1528 C C . PRO A 1 204 ? 20.589 15.973 39.917 1.00 11.61 204 PRO A C 1
ATOM 1529 O O . PRO A 1 204 ? 21.781 15.703 39.811 1.00 12.37 204 PRO A O 1
ATOM 1533 N N . VAL A 1 205 ? 20.165 17.172 40.301 1.00 10.81 205 VAL A N 1
ATOM 1534 C CA . VAL A 1 205 ? 21.124 18.200 40.660 1.00 12.76 205 VAL A CA 1
ATOM 1535 C C . VAL A 1 205 ? 21.867 17.704 41.906 1.00 12.17 205 VAL A C 1
ATOM 1536 O O . VAL A 1 205 ? 22.999 18.119 42.175 1.00 13.76 205 VAL A O 1
ATOM 1540 N N . GLU A 1 206 ? 21.246 16.775 42.634 1.00 13.32 206 GLU A N 1
ATOM 1541 C CA . GLU A 1 206 ? 21.881 16.230 43.841 1.00 12.81 206 GLU A CA 1
ATOM 1542 C C . GLU A 1 206 ? 23.033 15.245 43.580 1.00 14.20 206 GLU A C 1
ATOM 1543 O O . GLU A 1 206 ? 23.835 14.943 44.476 1.00 14.87 206 GLU A O 1
ATOM 1549 N N . SER A 1 207 ? 23.109 14.740 42.357 1.00 11.96 207 SER A N 1
ATOM 1550 C CA . SER A 1 207 ? 24.139 13.784 41.987 1.00 11.92 207 SER A CA 1
ATOM 1551 C C . SER A 1 207 ? 24.383 14.022 40.507 1.00 11.71 207 SER A C 1
ATOM 1552 O O . SER A 1 207 ? 24.154 13.147 39.685 1.00 11.17 207 SER A O 1
ATOM 1555 N N . PRO A 1 208 ? 24.898 15.208 40.159 1.00 12.15 208 PRO A N 1
ATOM 1556 C CA . PRO A 1 208 ? 25.169 15.597 38.772 1.00 11.37 208 PRO A CA 1
ATOM 1557 C C . PRO A 1 208 ? 26.493 15.068 38.235 1.00 11.18 208 PRO A C 1
ATOM 1558 O O . PRO A 1 208 ? 27.318 15.845 37.741 1.00 11.26 208 PRO A O 1
ATOM 1562 N N . VAL A 1 209 ? 26.691 13.754 38.296 1.00 12.42 209 VAL A N 1
ATOM 1563 C CA . VAL A 1 209 ? 27.961 13.200 37.858 1.00 12.21 209 VAL A CA 1
ATOM 1564 C C . VAL A 1 209 ? 28.295 13.357 36.377 1.00 12.07 209 VAL A C 1
ATOM 1565 O O . VAL A 1 209 ? 29.469 13.454 36.028 1.00 11.99 209 VAL A O 1
ATOM 1569 N N . ILE A 1 210 ? 27.290 13.393 35.507 1.00 10.82 210 ILE A N 1
ATOM 1570 C CA . ILE A 1 210 ? 27.563 13.584 34.079 1.00 11.44 210 ILE A CA 1
ATOM 1571 C C . ILE A 1 210 ? 28.004 15.041 33.885 1.00 12.44 210 ILE A C 1
ATOM 1572 O O . ILE A 1 210 ? 28.952 15.325 33.165 1.00 11.96 210 ILE A O 1
ATOM 1577 N N . SER A 1 211 ? 27.312 15.967 34.538 1.00 11.32 211 SER A N 1
ATOM 1578 C CA . SER A 1 211 ? 27.676 17.380 34.447 1.00 12.07 211 SER A CA 1
ATOM 1579 C C . SER A 1 211 ? 29.073 17.618 35.017 1.00 11.79 211 SER A C 1
ATOM 1580 O O . SER A 1 211 ? 29.875 18.351 34.435 1.00 12.76 211 SER A O 1
ATOM 1583 N N . GLN A 1 212 ? 29.357 17.016 36.166 1.00 11.77 212 GLN A N 1
ATOM 1584 C CA . GLN A 1 212 ? 30.665 17.190 36.771 1.00 12.40 212 GLN A CA 1
ATOM 1585 C C . GLN A 1 212 ? 31.752 16.625 35.870 1.00 12.23 212 GLN A C 1
ATOM 1586 O O . GLN A 1 212 ? 32.775 17.275 35.638 1.00 13.22 212 GLN A O 1
ATOM 1592 N N . THR A 1 213 ? 31.521 15.415 35.367 1.00 12.51 213 THR A N 1
ATOM 1593 C CA . THR A 1 213 ? 32.464 14.735 34.487 1.00 12.28 213 THR A CA 1
ATOM 1594 C C . THR A 1 213 ? 32.789 15.561 33.242 1.00 12.01 213 THR A C 1
ATOM 1595 O O . THR A 1 213 ? 33.950 15.838 32.955 1.00 12.09 213 THR A O 1
ATOM 1599 N N . LEU A 1 214 ? 31.760 15.977 32.516 1.00 12.29 214 LEU A N 1
ATOM 1600 C CA . LEU A 1 214 ? 31.978 16.749 31.301 1.00 13.68 214 LEU A CA 1
ATOM 1601 C C . LEU A 1 214 ? 32.605 18.117 31.540 1.00 13.96 214 LEU A C 1
ATOM 1602 O O . LEU A 1 214 ? 33.229 18.674 30.645 1.00 15.75 214 LEU A O 1
ATOM 1607 N N . ALA A 1 215 ? 32.460 18.648 32.748 1.00 13.40 215 ALA A N 1
ATOM 1608 C CA . ALA A 1 215 ? 33.023 19.947 33.088 1.00 14.91 215 ALA A CA 1
ATOM 1609 C C . ALA A 1 215 ? 34.435 19.783 33.658 1.00 15.79 215 ALA A C 1
ATOM 1610 O O . ALA A 1 215 ? 35.138 20.757 33.910 1.00 16.01 215 ALA A O 1
ATOM 1612 N N . GLY A 1 216 ? 34.834 18.538 33.878 1.00 16.24 216 GLY A N 1
ATOM 1613 C CA . GLY A 1 216 ? 36.152 18.272 34.418 1.00 16.66 216 GLY A CA 1
ATOM 1614 C C . GLY A 1 216 ? 36.242 18.606 35.889 1.00 18.41 216 GLY A C 1
ATOM 1615 O O . GLY A 1 216 ? 37.331 18.833 36.417 1.00 20.02 216 GLY A O 1
ATOM 1616 N N . GLU A 1 217 ? 35.091 18.649 36.546 1.00 18.81 217 GLU A N 1
ATOM 1617 C CA . GLU A 1 217 ? 35.036 18.948 37.970 1.00 19.88 217 GLU A CA 1
ATOM 1618 C C . GLU A 1 217 ? 35.162 17.666 38.759 1.00 20.59 217 GLU A C 1
ATOM 1619 O O . GLU A 1 217 ? 35.095 16.574 38.209 1.00 22.26 217 GLU A O 1
ATOM 1625 N N . GLU A 1 218 ? 35.332 17.801 40.066 1.00 23.16 218 GLU A N 1
ATOM 1626 C CA . GLU A 1 218 ? 35.440 16.635 40.921 1.00 22.40 218 GLU A CA 1
ATOM 1627 C C . GLU A 1 218 ? 34.069 15.964 40.963 1.00 21.78 218 GLU A C 1
ATOM 1628 O O . GLU A 1 218 ? 33.051 16.625 41.190 1.00 22.88 218 GLU A O 1
ATOM 1634 N N . VAL A 1 219 ? 34.058 14.657 40.727 1.00 21.96 219 VAL A N 1
ATOM 1635 C CA . VAL A 1 219 ? 32.841 13.862 40.739 1.00 21.72 219 VAL A CA 1
ATOM 1636 C C . VAL A 1 219 ? 32.412 13.639 42.174 1.00 21.13 219 VAL A C 1
ATOM 1637 O O . VAL A 1 219 ? 33.154 13.065 42.990 1.00 22.16 219 VAL A O 1
ATOM 1641 N N . LYS A 1 220 ? 31.209 14.112 42.470 1.00 19.52 220 LYS A N 1
ATOM 1642 C CA . LYS A 1 220 ? 30.662 14.010 43.810 1.00 19.50 220 LYS A CA 1
ATOM 1643 C C . LYS A 1 220 ? 29.227 13.520 43.782 1.00 18.90 220 LYS A C 1
ATOM 1644 O O . LYS A 1 220 ? 28.285 14.313 43.717 1.00 19.33 220 LYS A O 1
ATOM 1650 N N . PRO A 1 221 ? 29.037 12.196 43.800 1.00 19.24 221 PRO A N 1
ATOM 1651 C CA . PRO A 1 221 ? 27.649 11.735 43.777 1.00 19.64 221 PRO A CA 1
ATOM 1652 C C . PRO A 1 221 ? 27.013 12.074 45.103 1.00 19.93 221 PRO A C 1
ATOM 1653 O O . PRO A 1 221 ? 27.716 12.434 46.057 1.00 21.88 221 PRO A O 1
ATOM 1657 N N . GLY A 1 222 ? 25.689 11.986 45.158 1.00 19.33 222 GLY A N 1
ATOM 1658 C CA . GLY A 1 222 ? 24.982 12.298 46.384 1.00 20.37 222 GLY A CA 1
ATOM 1659 C C . GLY A 1 2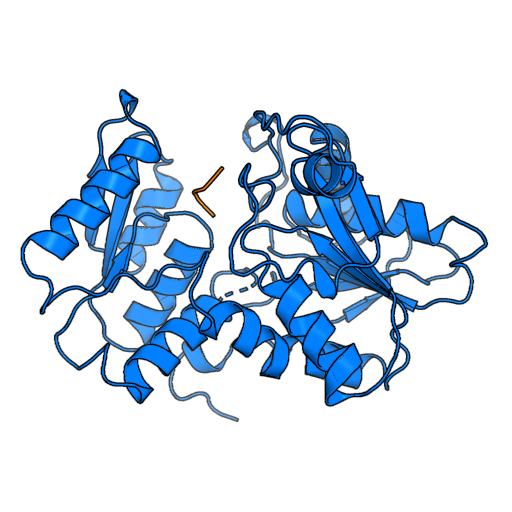22 ? 23.610 11.645 46.366 1.00 21.06 222 GLY A C 1
ATOM 1660 O O . GLY A 1 222 ? 23.154 11.150 45.327 1.00 19.96 222 GLY A O 1
ATOM 1661 N N . PRO A 1 223 ? 22.917 11.626 47.514 1.00 21.47 223 PRO A N 1
ATOM 1662 C CA . PRO A 1 223 ? 21.585 11.021 47.601 1.00 20.15 223 PRO A CA 1
ATOM 1663 C C . PRO A 1 223 ? 20.509 11.891 46.985 1.00 18.58 223 PRO A C 1
ATOM 1664 O O . PRO A 1 223 ? 20.593 13.117 46.981 1.00 20.17 223 PRO A O 1
ATOM 1668 N N . HIS A 1 224 ? 19.496 11.242 46.442 1.00 18.90 224 HIS A N 1
ATOM 1669 C CA . HIS A 1 224 ? 18.404 11.968 45.832 1.00 16.46 224 HIS A CA 1
ATOM 1670 C C . HIS A 1 224 ? 17.190 11.045 45.808 1.00 16.83 224 HIS A C 1
ATOM 1671 O O . HIS A 1 224 ? 17.283 9.850 46.074 1.00 17.92 224 HIS A O 1
ATOM 1678 N N . LYS A 1 225 ? 16.049 11.600 45.451 1.00 16.34 225 LYS A N 1
ATOM 1679 C CA . LYS A 1 225 ? 14.820 10.838 45.456 1.00 16.38 225 LYS A CA 1
ATOM 1680 C C . LYS A 1 225 ? 14.229 10.530 44.079 1.00 15.49 225 LYS A C 1
ATOM 1681 O O . LYS A 1 225 ? 13.149 9.939 43.988 1.00 15.97 225 LYS A O 1
ATOM 1687 N N . ILE A 1 226 ? 14.926 10.911 43.010 1.00 14.30 226 ILE A N 1
ATOM 1688 C CA . ILE A 1 226 ? 14.415 10.630 41.674 1.00 13.93 226 ILE A CA 1
ATOM 1689 C C . ILE A 1 226 ? 14.728 9.176 41.321 1.00 14.07 226 ILE A C 1
ATOM 1690 O O . ILE A 1 226 ? 15.699 8.898 40.616 1.00 12.51 226 ILE A O 1
ATOM 1695 N N . GLN A 1 227 ? 13.914 8.238 41.806 1.00 15.32 227 GLN A N 1
ATOM 1696 C CA . GLN A 1 227 ? 14.204 6.832 41.531 1.00 16.70 227 GLN A CA 1
ATOM 1697 C C . GLN A 1 227 ? 14.212 6.480 40.054 1.00 15.38 227 GLN A C 1
ATOM 1698 O O . GLN A 1 227 ? 13.338 6.893 39.282 1.00 16.00 227 GLN A O 1
ATOM 1704 N N . GLY A 1 228 ? 15.223 5.711 39.670 1.00 14.67 228 GLY A N 1
ATOM 1705 C CA . GLY A 1 228 ? 15.351 5.310 38.285 1.00 14.19 228 GLY A CA 1
ATOM 1706 C C . GLY A 1 228 ? 16.531 5.970 37.594 1.00 14.58 228 GLY A C 1
ATOM 1707 O O . GLY A 1 228 ? 17.065 5.408 36.627 1.00 15.04 228 GLY A O 1
ATOM 1708 N N . ILE A 1 229 ? 16.939 7.156 38.061 1.00 12.53 229 ILE A N 1
ATOM 1709 C CA . ILE A 1 229 ? 18.078 7.854 37.460 1.00 12.75 229 ILE A CA 1
ATOM 1710 C C . ILE A 1 229 ? 19.119 8.222 38.511 1.00 12.50 229 ILE A C 1
ATOM 1711 O O . ILE A 1 229 ? 18.962 7.882 39.680 1.00 12.47 229 ILE A O 1
ATOM 1716 N N . GLY A 1 230 ? 20.194 8.875 38.080 1.00 13.45 230 GLY A N 1
ATOM 1717 C CA . GLY A 1 230 ? 21.239 9.285 38.999 1.00 12.59 230 GLY A CA 1
ATOM 1718 C C . GLY A 1 230 ? 21.927 8.143 39.722 1.00 14.06 230 GLY A C 1
ATOM 1719 O O . GLY A 1 230 ? 21.917 8.109 40.944 1.00 12.59 230 GLY A O 1
ATOM 1720 N N . ALA A 1 231 ? 22.547 7.224 38.987 1.00 12.55 231 ALA A N 1
ATOM 1721 C CA . ALA A 1 231 ? 23.226 6.084 39.606 1.00 13.96 231 ALA A CA 1
ATOM 1722 C C . ALA A 1 231 ? 24.534 6.445 40.318 1.00 13.84 231 ALA A C 1
ATOM 1723 O O . ALA A 1 231 ? 25.118 5.601 40.996 1.00 15.09 231 ALA A O 1
ATOM 1725 N N . GLY A 1 232 ? 24.999 7.681 40.148 1.00 13.87 232 GLY A N 1
ATOM 1726 C CA . GLY A 1 232 ? 26.221 8.113 40.812 1.00 15.42 232 GLY A CA 1
ATOM 1727 C C . GLY A 1 232 ? 27.536 7.784 40.133 1.00 14.52 232 GLY A C 1
ATOM 1728 O O . GLY A 1 232 ? 28.600 7.934 40.746 1.00 16.26 232 GLY A O 1
ATOM 1729 N N . PHE A 1 233 ? 27.478 7.339 38.879 1.00 14.12 233 PHE A N 1
ATOM 1730 C CA . PHE A 1 233 ? 28.683 7.002 38.123 1.00 14.63 233 PHE A CA 1
ATOM 1731 C C . PHE A 1 233 ? 28.306 7.049 36.652 1.00 14.21 233 PHE A C 1
ATOM 1732 O O . PHE A 1 233 ? 27.130 7.204 36.329 1.00 13.32 233 PHE A O 1
ATOM 1740 N N . ILE A 1 234 ? 29.285 6.943 35.760 1.00 14.66 234 ILE A N 1
ATOM 1741 C CA . ILE A 1 234 ? 29.000 6.965 34.327 1.00 14.61 234 ILE A CA 1
ATOM 1742 C C . ILE A 1 234 ? 28.929 5.509 33.860 1.00 14.35 234 ILE A C 1
ATOM 1743 O O . ILE A 1 234 ? 29.956 4.836 33.790 1.00 14.50 234 ILE A O 1
ATOM 1748 N N . PRO A 1 235 ? 27.720 5.005 33.545 1.00 14.57 235 PRO A N 1
ATOM 1749 C CA . PRO A 1 235 ? 27.603 3.611 33.092 1.00 13.89 235 PRO A CA 1
ATOM 1750 C C . PRO A 1 235 ? 28.169 3.397 31.693 1.00 13.35 235 PRO A C 1
ATOM 1751 O O . PRO A 1 235 ? 28.200 4.319 30.872 1.00 14.09 235 PRO A O 1
ATOM 1755 N N . LYS A 1 236 ? 28.604 2.171 31.422 1.00 14.48 236 LYS A N 1
ATOM 1756 C CA . LYS A 1 236 ? 29.160 1.856 30.118 1.00 14.82 236 LYS A CA 1
ATOM 1757 C C . LYS A 1 236 ? 28.087 1.988 29.051 1.00 14.97 236 LYS A C 1
ATOM 1758 O O . LYS A 1 236 ? 28.404 2.157 27.872 1.00 14.43 236 LYS A O 1
ATOM 1764 N N . ASN A 1 237 ? 26.818 1.923 29.453 1.00 12.97 237 ASN A N 1
ATOM 1765 C CA . ASN A 1 237 ? 25.737 2.046 28.476 1.00 12.50 237 ASN A CA 1
ATOM 1766 C C . ASN A 1 237 ? 25.301 3.489 28.203 1.00 12.79 237 ASN A C 1
ATOM 1767 O O . ASN A 1 237 ? 24.280 3.716 27.542 1.00 12.57 237 ASN A O 1
ATOM 1772 N N . LEU A 1 238 ? 26.046 4.457 28.739 1.00 12.14 238 LEU A N 1
ATOM 1773 C CA . LEU A 1 238 ? 25.763 5.867 28.465 1.00 11.67 238 LEU A CA 1
ATOM 1774 C C . LEU A 1 238 ? 26.851 6.262 27.482 1.00 12.36 238 LEU A C 1
ATOM 1775 O O . LEU A 1 238 ? 28.035 6.279 27.823 1.00 12.59 238 LEU A O 1
ATOM 1780 N N . ASP A 1 239 ? 26.445 6.553 26.253 1.00 12.15 239 ASP A N 1
ATOM 1781 C CA . ASP A 1 239 ? 27.379 6.949 25.212 1.00 12.47 239 ASP A CA 1
ATOM 1782 C C . ASP A 1 239 ? 27.493 8.472 25.295 1.00 12.43 239 ASP A C 1
ATOM 1783 O O . ASP A 1 239 ? 26.721 9.199 24.688 1.00 11.73 239 ASP A O 1
ATOM 1788 N N . LEU A 1 240 ? 28.456 8.952 26.071 1.00 12.44 240 LEU A N 1
ATOM 1789 C CA . LEU A 1 240 ? 28.648 10.387 26.239 1.00 13.15 240 LEU A CA 1
ATOM 1790 C C . LEU A 1 240 ? 28.869 11.097 24.902 1.00 12.90 240 LEU A C 1
ATOM 1791 O O . LEU A 1 240 ? 28.554 12.271 24.755 1.00 13.80 240 LEU A O 1
ATOM 1796 N N . SER A 1 241 ? 29.427 10.390 23.928 1.00 13.23 241 SER A N 1
ATOM 1797 C CA . SER A 1 241 ? 29.684 11.002 22.632 1.00 13.35 241 SER A CA 1
ATOM 1798 C C . SER A 1 241 ? 28.436 11.479 21.895 1.00 14.52 241 SER A C 1
ATOM 1799 O O . SER A 1 241 ? 28.551 12.369 21.051 1.00 15.25 241 SER A O 1
ATOM 1802 N N . ILE A 1 242 ? 27.265 10.889 22.169 1.00 12.42 242 ILE A N 1
ATOM 1803 C CA . ILE A 1 242 ? 26.043 11.337 21.487 1.00 14.50 242 ILE A CA 1
ATOM 1804 C C . ILE A 1 242 ? 25.202 12.300 22.312 1.00 12.87 242 ILE A C 1
ATOM 1805 O O . ILE A 1 242 ? 24.137 12.709 21.875 1.00 15.08 242 ILE A O 1
ATOM 1810 N N . ILE A 1 243 ? 25.676 12.668 23.498 1.00 12.70 243 ILE A N 1
ATOM 1811 C CA . ILE A 1 243 ? 24.951 13.607 24.354 1.00 13.40 243 ILE A CA 1
ATOM 1812 C C . ILE A 1 243 ? 25.358 15.036 23.998 1.00 12.06 243 ILE A C 1
ATOM 1813 O O . ILE A 1 243 ? 26.540 15.363 24.029 1.00 12.42 243 ILE A O 1
ATOM 1818 N N . ASP A 1 244 ? 24.381 15.887 23.694 1.00 11.87 244 ASP A N 1
ATOM 1819 C CA . ASP A 1 244 ? 24.652 17.274 23.321 1.00 12.91 244 ASP A CA 1
ATOM 1820 C C . ASP A 1 244 ? 24.497 18.244 24.465 1.00 12.47 244 ASP A C 1
ATOM 1821 O O . ASP A 1 244 ? 25.115 19.305 24.473 1.00 13.44 244 ASP A O 1
ATOM 1826 N N . ARG A 1 245 ? 23.677 17.870 25.435 1.00 12.65 245 ARG A N 1
ATOM 1827 C CA . ARG A 1 245 ? 23.373 18.755 26.542 1.00 13.10 245 ARG A CA 1
ATOM 1828 C C . ARG A 1 245 ? 23.003 17.950 27.776 1.00 12.10 245 ARG A C 1
ATOM 1829 O O . ARG A 1 245 ? 22.487 16.849 27.661 1.00 11.73 245 ARG A O 1
ATOM 1837 N N . VAL A 1 246 ? 23.284 18.484 28.959 1.00 11.79 246 VAL A N 1
ATOM 1838 C CA . VAL A 1 246 ? 22.910 17.792 30.185 1.00 12.17 246 VAL A CA 1
ATOM 1839 C C . VAL A 1 246 ? 22.153 18.764 31.063 1.00 11.86 246 VAL A C 1
ATOM 1840 O O . VAL A 1 246 ? 22.646 19.842 31.371 1.00 12.87 246 VAL A O 1
ATOM 1844 N N . GLU A 1 247 ? 20.937 18.395 31.438 1.00 11.05 247 GLU A N 1
ATOM 1845 C CA . GLU A 1 247 ? 20.127 19.241 32.294 1.00 11.92 247 GLU A CA 1
ATOM 1846 C C . GLU A 1 247 ? 19.990 18.584 33.666 1.00 11.68 247 GLU A C 1
ATOM 1847 O O . GLU A 1 247 ? 19.810 17.365 33.775 1.00 11.88 247 GLU A O 1
ATOM 1853 N N . THR A 1 248 ? 20.096 19.394 34.710 1.00 12.58 248 THR A N 1
ATOM 1854 C CA . THR A 1 248 ? 19.941 18.892 36.062 1.00 12.10 248 THR A CA 1
ATOM 1855 C C . THR A 1 248 ? 18.583 19.332 36.587 1.00 11.74 248 THR A C 1
ATOM 1856 O O . THR A 1 248 ? 18.097 20.404 36.244 1.00 12.15 248 THR A O 1
ATOM 1860 N N . VAL A 1 249 ? 17.960 18.483 37.396 1.00 11.50 249 VAL A N 1
ATOM 1861 C CA . VAL A 1 249 ? 16.659 18.784 37.979 1.00 11.75 249 VAL A CA 1
ATOM 1862 C C . VAL A 1 249 ? 16.703 18.305 39.425 1.00 11.60 249 VAL A C 1
ATOM 1863 O O . VAL A 1 249 ? 17.280 17.246 39.727 1.00 12.27 249 VAL A O 1
ATOM 1867 N N . ASP A 1 250 ? 16.088 19.070 40.319 1.00 11.42 250 ASP A N 1
ATOM 1868 C CA . ASP A 1 250 ? 16.086 18.685 41.722 1.00 11.50 250 ASP A CA 1
ATOM 1869 C C . ASP A 1 250 ? 14.915 17.738 42.019 1.00 12.92 250 ASP A C 1
ATOM 1870 O O . ASP A 1 250 ? 13.917 17.702 41.294 1.00 12.47 250 ASP A O 1
ATOM 1875 N N . SER A 1 251 ? 15.038 16.971 43.096 1.00 12.56 251 SER A N 1
ATOM 1876 C CA . SER A 1 251 ? 14.002 16.007 43.469 1.00 13.48 251 SER A CA 1
ATOM 1877 C C . SER A 1 251 ? 12.613 16.610 43.737 1.00 13.35 251 SER A C 1
ATOM 1878 O O . SER A 1 251 ? 11.597 16.035 43.333 1.00 12.08 251 SER A O 1
ATOM 1881 N N . ASP A 1 252 ? 12.560 17.738 44.446 1.00 12.68 252 ASP A N 1
ATOM 1882 C CA . ASP A 1 252 ? 11.275 18.378 44.743 1.00 13.76 252 ASP A CA 1
ATOM 1883 C C . ASP A 1 252 ? 10.541 18.796 43.473 1.00 11.27 252 ASP A C 1
ATOM 1884 O O . ASP A 1 252 ? 9.338 18.598 43.337 1.00 11.37 252 ASP A O 1
ATOM 1889 N N . THR A 1 253 ? 11.269 19.400 42.542 1.00 12.02 253 THR A N 1
ATOM 1890 C CA . THR A 1 253 ? 10.665 19.829 41.294 1.00 11.40 253 THR A CA 1
ATOM 1891 C C . THR A 1 253 ? 10.235 18.631 40.442 1.00 11.54 253 THR A C 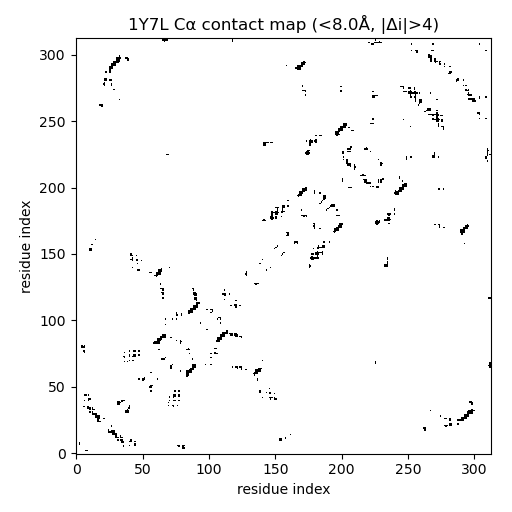1
ATOM 1892 O O . THR A 1 253 ? 9.185 18.669 39.798 1.00 10.27 253 THR A O 1
ATOM 1896 N N . ALA A 1 254 ? 11.033 17.567 40.454 1.00 11.11 254 ALA A N 1
ATOM 1897 C CA . ALA A 1 254 ? 10.690 16.379 39.679 1.00 11.26 254 ALA A CA 1
ATOM 1898 C C . ALA A 1 254 ? 9.371 15.841 40.236 1.00 11.27 254 ALA A C 1
ATOM 1899 O O . ALA A 1 254 ? 8.467 15.445 39.490 1.00 11.90 254 ALA A O 1
ATOM 1901 N N . LEU A 1 255 ? 9.247 15.867 41.560 1.00 11.82 255 LEU A N 1
ATOM 1902 C CA . LEU A 1 255 ? 8.028 15.395 42.216 1.00 11.95 255 LEU A CA 1
ATOM 1903 C C . LEU A 1 255 ? 6.817 16.277 41.894 1.00 12.38 255 LEU A C 1
ATOM 1904 O O . LEU A 1 255 ? 5.733 15.777 41.576 1.00 12.97 255 LEU A O 1
ATOM 1909 N N . ALA A 1 256 ? 6.998 17.589 41.982 1.00 12.10 256 ALA A N 1
ATOM 1910 C CA . ALA A 1 256 ? 5.909 18.504 41.690 1.00 12.35 256 ALA A CA 1
ATOM 1911 C C . ALA A 1 256 ? 5.477 18.376 40.227 1.00 12.44 256 ALA A C 1
ATOM 1912 O O . ALA A 1 256 ? 4.291 18.519 39.902 1.00 12.28 256 ALA A O 1
ATOM 1914 N N . THR A 1 257 ? 6.443 18.140 39.342 1.00 12.92 257 THR A N 1
ATOM 1915 C CA . THR A 1 257 ? 6.139 18.024 37.922 1.00 11.87 257 THR A CA 1
ATOM 1916 C C . THR A 1 257 ? 5.350 16.751 37.634 1.00 12.05 257 THR A C 1
ATOM 1917 O O . THR A 1 257 ? 4.399 16.780 36.854 1.00 11.64 257 THR A O 1
ATOM 1921 N N . ALA A 1 258 ? 5.714 15.645 38.281 1.00 12.24 258 ALA A N 1
ATOM 1922 C CA . ALA A 1 258 ? 4.985 14.394 38.081 1.00 12.89 258 ALA A CA 1
ATOM 1923 C C . ALA A 1 258 ? 3.547 14.574 38.584 1.00 14.07 258 ALA A C 1
ATOM 1924 O O . ALA A 1 258 ? 2.592 14.113 37.964 1.00 13.25 258 ALA A O 1
ATOM 1926 N N . ARG A 1 259 ? 3.390 15.275 39.698 1.00 12.71 259 ARG A N 1
ATOM 1927 C CA . ARG A 1 259 ? 2.060 15.498 40.227 1.00 13.89 259 ARG A CA 1
ATOM 1928 C C . ARG A 1 259 ? 1.226 16.352 39.277 1.00 14.05 259 ARG A C 1
ATOM 1929 O O . ARG A 1 259 ? 0.019 16.134 39.141 1.00 15.09 259 ARG A O 1
ATOM 1937 N N . ARG A 1 260 ? 1.859 17.320 38.619 1.00 14.13 260 ARG A N 1
ATOM 1938 C CA . ARG A 1 260 ? 1.136 18.170 37.675 1.00 14.67 260 ARG A CA 1
ATOM 1939 C C . ARG A 1 260 ? 0.729 17.368 36.442 1.00 15.45 260 ARG A C 1
ATOM 1940 O O . ARG A 1 260 ? -0.336 17.603 35.865 1.00 16.10 260 ARG A O 1
ATOM 1948 N N . LEU A 1 261 ? 1.578 16.431 36.026 1.00 13.69 261 LEU A N 1
ATOM 1949 C CA . LEU A 1 261 ? 1.250 15.612 34.855 1.00 13.67 261 LEU A CA 1
ATOM 1950 C C . LEU A 1 261 ? -0.044 14.858 35.155 1.00 13.58 261 LEU A C 1
ATOM 1951 O O . LEU A 1 261 ? -0.936 14.746 34.301 1.00 12.99 261 LEU A O 1
ATOM 1956 N N . MET A 1 262 ? -0.160 14.382 36.389 1.00 14.04 262 MET A N 1
ATOM 1957 C CA . MET A 1 262 ? -1.342 13.637 36.783 1.00 15.66 262 MET A CA 1
ATOM 1958 C C . MET A 1 262 ? -2.571 14.533 36.867 1.00 15.72 262 MET A C 1
ATOM 1959 O O . MET A 1 262 ? -3.582 14.259 36.237 1.00 16.14 262 MET A O 1
ATOM 1964 N N . ALA A 1 263 ? -2.483 15.615 37.632 1.00 15.76 263 ALA A N 1
ATOM 1965 C CA . ALA A 1 263 ? -3.628 16.500 37.810 1.00 15.90 263 ALA A CA 1
ATOM 1966 C C . ALA A 1 263 ? -4.009 17.421 36.652 1.00 15.58 263 ALA A C 1
ATOM 1967 O O . ALA A 1 263 ? -5.178 17.741 36.488 1.00 17.32 263 ALA A O 1
ATOM 1969 N N . GLU A 1 264 ? -3.038 17.849 35.853 1.00 16.16 264 GLU A N 1
ATOM 1970 C CA . GLU A 1 264 ? -3.322 18.754 34.748 1.00 15.26 264 GLU A CA 1
ATOM 1971 C C . GLU A 1 264 ? -3.348 18.128 33.352 1.00 15.33 264 GLU A C 1
ATOM 1972 O O . GLU A 1 264 ? -3.939 18.708 32.434 1.00 14.95 264 GLU A O 1
ATOM 1978 N N . GLU A 1 265 ? -2.719 16.965 33.174 1.00 13.13 265 GLU A N 1
ATOM 1979 C CA . GLU A 1 265 ? -2.718 16.318 31.856 1.00 13.82 265 GLU A CA 1
ATOM 1980 C C . GLU A 1 265 ? -3.393 14.951 31.891 1.00 12.59 265 GLU A C 1
ATOM 1981 O O . GLU A 1 265 ? -3.651 14.361 30.852 1.00 12.95 265 GLU A O 1
ATOM 1987 N N . GLY A 1 266 ? -3.639 14.430 33.088 1.00 11.69 266 GLY A N 1
ATOM 1988 C CA . GLY A 1 266 ? -4.256 13.123 33.212 1.00 12.67 266 GLY A CA 1
ATOM 1989 C C . GLY A 1 266 ? -3.285 12.035 32.787 1.00 13.69 266 GLY A C 1
ATOM 1990 O O . GLY A 1 266 ? -3.698 11.010 32.221 1.00 14.07 266 GLY A O 1
ATOM 1991 N N . ILE A 1 267 ? -1.995 12.266 33.046 1.00 13.14 267 ILE A N 1
ATOM 1992 C CA . ILE A 1 267 ? -0.950 11.296 32.716 1.00 13.10 267 ILE A CA 1
ATOM 1993 C C . ILE A 1 267 ? -0.349 10.813 34.044 1.00 13.87 267 ILE A C 1
ATOM 1994 O O . ILE A 1 267 ? 0.109 11.618 34.856 1.00 13.36 267 ILE A O 1
ATOM 1999 N N . LEU A 1 268 ? -0.390 9.503 34.269 1.00 13.40 268 LEU A N 1
ATOM 2000 C CA . LEU A 1 268 ? 0.103 8.897 35.508 1.00 16.04 268 LEU A CA 1
ATOM 2001 C C . LEU A 1 268 ? 1.539 8.399 35.348 1.00 15.82 268 LEU A C 1
ATOM 2002 O O . LEU A 1 268 ? 1.776 7.247 34.933 1.00 17.27 268 LEU A O 1
ATOM 2007 N N . ALA A 1 269 ? 2.498 9.253 35.695 1.00 15.05 269 ALA A N 1
ATOM 2008 C CA . ALA A 1 269 ? 3.901 8.891 35.544 1.00 14.10 269 ALA A CA 1
ATOM 2009 C C . ALA A 1 269 ? 4.713 8.971 36.827 1.00 14.46 269 ALA A C 1
ATOM 2010 O O . ALA A 1 269 ? 4.313 9.611 37.795 1.00 14.28 269 ALA A O 1
ATOM 2012 N N . GLY A 1 270 ? 5.885 8.343 36.803 1.00 13.55 270 GLY A N 1
ATOM 2013 C CA . GLY A 1 270 ? 6.746 8.305 37.973 1.00 12.89 270 GLY A CA 1
ATOM 2014 C C . GLY A 1 270 ? 7.557 9.566 38.186 1.00 12.53 270 GLY A C 1
ATOM 2015 O O . GLY A 1 270 ? 7.574 10.456 37.328 1.00 11.85 270 GLY A O 1
ATOM 2016 N N . ILE A 1 271 ? 8.246 9.640 39.323 1.00 11.53 271 ILE A N 1
ATOM 2017 C CA . ILE A 1 271 ? 9.035 10.817 39.639 1.00 12.89 271 ILE A CA 1
ATOM 2018 C C . ILE A 1 271 ? 10.085 11.139 38.579 1.00 12.56 271 ILE A C 1
ATOM 2019 O O . ILE A 1 271 ? 10.273 12.310 38.249 1.00 12.86 271 ILE A O 1
ATOM 2024 N N . SER A 1 272 ? 10.738 10.126 38.008 1.00 11.65 272 SER A N 1
ATOM 2025 C CA . SER A 1 272 ? 11.741 10.402 36.983 1.00 11.27 272 SER A CA 1
ATOM 2026 C C . SER A 1 272 ? 11.105 10.980 35.707 1.00 10.54 272 SER A C 1
ATOM 2027 O O . SER A 1 272 ? 11.766 11.679 34.949 1.00 11.01 272 SER A O 1
ATOM 2030 N N . SER A 1 273 ? 9.824 10.692 35.477 1.00 12.00 273 SER A N 1
ATOM 2031 C CA . SER A 1 273 ? 9.114 11.229 34.322 1.00 11.42 273 SER A CA 1
ATOM 2032 C C . SER A 1 273 ? 8.950 12.718 34.593 1.00 10.80 273 SER A C 1
ATOM 2033 O O . SER A 1 273 ? 9.048 13.542 33.691 1.00 11.12 273 SER A O 1
ATOM 2036 N N . GLY A 1 274 ? 8.699 13.055 35.850 1.00 12.15 274 GLY A N 1
ATOM 2037 C CA . GLY A 1 274 ? 8.565 14.448 36.211 1.00 10.73 274 GLY A CA 1
ATOM 2038 C C . GLY A 1 274 ? 9.883 15.164 36.013 1.00 10.18 274 GLY A C 1
ATOM 2039 O O . GLY A 1 274 ? 9.900 16.318 35.598 1.00 10.85 274 GLY A O 1
ATOM 2040 N N . ALA A 1 275 ? 10.988 14.487 36.315 1.00 11.93 275 ALA A N 1
ATOM 2041 C CA . ALA A 1 275 ? 12.300 15.089 36.154 1.00 10.84 275 ALA A CA 1
ATOM 2042 C C . ALA A 1 275 ? 12.547 15.395 34.683 1.00 10.18 275 ALA A C 1
ATOM 2043 O O . ALA A 1 275 ? 13.000 16.494 34.338 1.00 10.79 275 ALA A O 1
ATOM 2045 N N . ALA A 1 276 ? 12.248 14.426 33.819 1.00 10.28 276 ALA A N 1
ATOM 2046 C CA . ALA A 1 276 ? 12.461 14.611 32.381 1.00 10.33 276 ALA A CA 1
ATOM 2047 C C . ALA A 1 276 ? 11.596 15.738 31.810 1.00 10.06 276 ALA A C 1
ATOM 2048 O O . ALA A 1 276 ? 12.069 16.538 31.000 1.00 10.75 276 ALA A O 1
ATOM 2050 N N . VAL A 1 277 ? 10.328 15.795 32.213 1.00 10.06 277 VAL A N 1
ATOM 2051 C CA . VAL A 1 277 ? 9.442 16.846 31.720 1.00 10.53 277 VAL A CA 1
ATOM 2052 C C . VAL A 1 277 ? 9.892 18.210 32.255 1.00 11.08 277 VAL A C 1
ATOM 2053 O O . VAL A 1 277 ? 9.856 19.199 31.547 1.00 10.45 277 VAL A O 1
ATOM 2057 N N . ALA A 1 278 ? 10.342 18.263 33.503 1.00 11.17 278 ALA A N 1
ATOM 2058 C CA . ALA A 1 278 ? 10.804 19.529 34.064 1.00 10.69 278 ALA A CA 1
ATOM 2059 C C . ALA A 1 278 ? 11.980 20.066 33.243 1.00 10.34 278 ALA A C 1
ATOM 2060 O O . ALA A 1 278 ? 12.071 21.261 32.975 1.00 10.55 278 ALA A O 1
ATOM 2062 N N . ALA A 1 279 ? 12.884 19.175 32.847 1.00 9.54 279 ALA A N 1
ATOM 2063 C CA . ALA A 1 279 ? 14.052 19.557 32.047 1.00 10.56 279 ALA A CA 1
ATOM 2064 C C . ALA A 1 279 ? 13.614 19.977 30.651 1.00 11.24 279 ALA A C 1
ATOM 2065 O O . ALA A 1 279 ? 14.106 20.952 30.091 1.00 11.88 279 ALA A O 1
ATOM 2067 N N . ALA A 1 280 ? 12.673 19.232 30.093 1.00 11.84 280 ALA A N 1
ATOM 2068 C CA . ALA A 1 280 ? 12.178 19.531 28.761 1.00 10.96 280 ALA A CA 1
ATOM 2069 C C . ALA A 1 280 ? 11.423 20.860 28.729 1.00 11.21 280 ALA A C 1
ATOM 2070 O O . ALA A 1 280 ? 11.531 21.621 27.772 1.00 11.89 280 ALA A O 1
ATOM 2072 N N . ASP A 1 281 ? 10.659 21.136 29.783 1.00 11.19 281 ASP A N 1
ATOM 2073 C CA . ASP A 1 281 ? 9.871 22.359 29.854 1.00 12.35 281 ASP A CA 1
ATOM 2074 C C . ASP A 1 281 ? 10.802 23.571 29.920 1.00 12.76 281 ASP A C 1
ATOM 2075 O O . ASP A 1 281 ? 10.520 24.632 29.355 1.00 13.50 281 ASP A O 1
ATOM 2080 N N . ARG A 1 282 ? 11.920 23.410 30.613 1.00 11.76 282 ARG A N 1
ATOM 2081 C CA . ARG A 1 282 ? 12.878 24.494 30.726 1.00 12.46 282 ARG A CA 1
ATOM 2082 C C . ARG A 1 282 ? 13.444 24.820 29.342 1.00 12.15 282 ARG A C 1
ATOM 2083 O O . ARG A 1 282 ? 13.556 25.984 28.978 1.00 12.10 282 ARG A O 1
ATOM 2091 N N . LEU A 1 283 ? 13.765 23.798 28.556 1.00 11.47 283 LEU A N 1
ATOM 2092 C CA . LEU A 1 283 ? 14.311 24.049 27.225 1.00 12.51 283 LEU A CA 1
ATOM 2093 C C . LEU A 1 283 ? 13.220 24.558 26.290 1.00 11.63 283 LEU A C 1
ATOM 2094 O O . LEU A 1 283 ? 13.465 25.412 25.441 1.00 11.57 283 LEU A O 1
ATOM 2099 N N . ALA A 1 284 ? 12.016 24.020 26.448 1.00 11.73 284 ALA A N 1
ATOM 2100 C CA . ALA A 1 284 ? 10.897 24.380 25.579 1.00 11.94 284 ALA A CA 1
ATOM 2101 C C . ALA A 1 284 ? 10.480 25.843 25.690 1.00 12.39 284 ALA A C 1
ATOM 2102 O O . ALA A 1 284 ? 9.824 26.385 24.796 1.00 12.54 284 ALA A O 1
ATOM 2104 N N . LYS A 1 285 ? 10.861 26.487 26.786 1.00 11.40 285 LYS A N 1
ATOM 2105 C CA . LYS A 1 285 ? 10.496 27.881 26.979 1.00 12.97 285 LYS A CA 1
ATOM 2106 C C . LYS A 1 285 ? 11.626 28.847 26.678 1.00 12.55 285 LYS A C 1
ATOM 2107 O O . LYS A 1 285 ? 11.570 30.026 27.021 1.00 13.96 285 LYS A O 1
ATOM 2113 N N . LEU A 1 286 ? 12.666 28.326 26.038 1.00 13.52 286 LEU A N 1
ATOM 2114 C CA . LEU A 1 286 ? 13.776 29.156 25.594 1.00 13.35 286 LEU A CA 1
ATOM 2115 C C . LEU A 1 286 ? 13.444 29.477 24.154 1.00 14.31 286 LEU A C 1
ATOM 2116 O O . LEU A 1 286 ? 13.009 28.603 23.424 1.00 14.34 286 LEU A O 1
ATOM 2121 N N . PRO A 1 287 ? 13.610 30.738 23.736 1.00 14.45 287 PRO A N 1
ATOM 2122 C CA . PRO A 1 287 ? 13.306 31.097 22.348 1.00 15.11 287 PRO A CA 1
ATOM 2123 C C . PRO A 1 287 ? 13.990 30.210 21.313 1.00 15.92 287 PRO A C 1
ATOM 2124 O O . PRO A 1 287 ? 13.416 29.935 20.247 1.00 16.88 287 PRO A O 1
ATOM 2128 N N . GLU A 1 288 ? 15.211 29.772 21.600 1.00 16.63 288 GLU A N 1
ATOM 2129 C CA . GLU A 1 288 ? 15.909 28.927 20.633 1.00 18.37 288 GLU A CA 1
ATOM 2130 C C . GLU A 1 288 ? 15.192 27.599 20.338 1.00 18.40 288 GLU A C 1
ATOM 2131 O O . GLU A 1 288 ? 15.419 26.982 19.291 1.00 18.59 288 GLU A O 1
ATOM 2137 N N . PHE A 1 289 ? 14.334 27.144 21.245 1.00 17.54 289 PHE A N 1
ATOM 2138 C CA . PHE A 1 289 ? 13.632 25.874 21.015 1.00 17.12 289 PHE A CA 1
ATOM 2139 C C . PHE A 1 289 ? 12.155 26.078 20.666 1.00 15.80 289 PHE A C 1
ATOM 2140 O O . PHE A 1 289 ? 11.365 25.129 20.709 1.00 17.08 289 PHE A O 1
ATOM 2148 N N . ALA A 1 290 ? 11.780 27.309 20.320 1.00 16.24 290 ALA A N 1
ATOM 2149 C CA . ALA A 1 290 ? 10.386 27.633 20.008 1.00 17.53 290 ALA A CA 1
ATOM 2150 C C . ALA A 1 290 ? 9.780 26.856 18.847 1.00 19.75 290 ALA A C 1
ATOM 2151 O O . ALA A 1 290 ? 8.636 26.390 18.916 1.00 22.36 290 ALA A O 1
ATOM 2153 N N . ASP A 1 291 ? 10.528 26.729 17.766 1.00 20.02 291 ASP A N 1
ATOM 2154 C CA . ASP A 1 291 ? 9.993 26.017 16.626 1.00 22.08 291 ASP A CA 1
ATOM 2155 C C . ASP A 1 291 ? 10.439 24.550 16.562 1.00 22.03 291 ASP A C 1
ATOM 2156 O O . ASP A 1 291 ? 10.236 23.871 15.561 1.00 23.09 291 ASP A O 1
ATOM 2161 N N . LYS A 1 292 ? 10.996 24.047 17.661 1.00 18.82 292 LYS A N 1
ATOM 2162 C CA . LYS A 1 292 ? 11.479 22.666 17.714 1.00 16.19 292 LYS A CA 1
ATOM 2163 C C . LYS A 1 292 ? 10.543 21.676 18.423 1.00 16.72 292 LYS A C 1
ATOM 2164 O O . LYS A 1 292 ? 9.929 21.996 19.449 1.00 17.17 292 LYS A O 1
ATOM 2170 N N . LEU A 1 293 ? 10.443 20.467 17.879 1.00 14.51 293 LEU A N 1
ATOM 2171 C CA . LEU A 1 293 ? 9.611 19.430 18.491 1.00 11.90 293 LEU A CA 1
ATOM 2172 C C . LEU A 1 293 ? 10.473 18.657 19.494 1.00 12.42 293 LEU A C 1
ATOM 2173 O O . LEU A 1 293 ? 11.449 18.011 19.122 1.00 11.27 293 LEU A O 1
ATOM 2178 N N . ILE A 1 294 ? 10.099 18.742 20.766 1.00 11.23 294 ILE A N 1
ATOM 2179 C CA . ILE A 1 294 ? 10.816 18.084 21.856 1.00 11.69 294 ILE A CA 1
ATOM 2180 C C . ILE A 1 294 ? 10.067 16.845 22.331 1.00 10.29 294 ILE A C 1
ATOM 2181 O O . ILE A 1 294 ? 8.923 16.938 22.753 1.00 11.46 294 ILE A O 1
ATOM 2186 N N . VAL A 1 295 ? 10.708 15.685 22.223 1.00 10.56 295 VAL A N 1
ATOM 2187 C CA . VAL A 1 295 ? 10.115 14.424 22.656 1.00 10.11 295 VAL A CA 1
ATOM 2188 C C . VAL A 1 295 ? 10.773 14.018 23.965 1.00 10.41 295 VAL A C 1
ATOM 2189 O O . VAL A 1 295 ? 11.999 13.916 24.060 1.00 10.65 295 VAL A O 1
ATOM 2193 N N . VAL A 1 296 ? 9.940 13.804 24.975 1.00 10.98 296 VAL A N 1
ATOM 2194 C CA . VAL A 1 296 ? 10.398 13.460 26.313 1.00 10.65 296 VAL A CA 1
ATOM 2195 C C . VAL A 1 296 ? 10.001 12.048 26.725 1.00 10.43 296 VAL A C 1
ATOM 2196 O O . VAL A 1 296 ? 8.823 11.693 26.670 1.00 11.28 296 VAL A O 1
ATOM 2200 N N . ILE A 1 297 ? 10.976 11.249 27.152 1.00 9.74 297 ILE A N 1
ATOM 2201 C CA . ILE A 1 297 ? 10.687 9.891 27.593 1.00 9.39 297 ILE A CA 1
ATOM 2202 C C . ILE A 1 297 ? 10.168 9.916 29.039 1.00 8.69 297 ILE A C 1
ATOM 2203 O O . ILE A 1 297 ? 10.790 10.535 29.915 1.00 10.55 297 ILE A O 1
ATOM 2208 N N . LEU A 1 298 ? 9.009 9.298 29.271 1.00 9.32 298 LEU A N 1
ATOM 2209 C CA . LEU A 1 298 ? 8.455 9.167 30.627 1.00 9.12 298 LEU A CA 1
ATOM 2210 C C . LEU A 1 298 ? 8.755 7.691 30.863 1.00 10.63 298 LEU A C 1
ATOM 2211 O O . LEU A 1 298 ? 8.041 6.818 30.363 1.00 10.52 298 LEU A O 1
ATOM 2216 N N . PRO A 1 299 ? 9.804 7.390 31.643 1.00 12.19 299 PRO A N 1
ATOM 2217 C CA . PRO A 1 299 ? 10.186 5.996 31.896 1.00 12.13 299 PRO A CA 1
ATOM 2218 C C . PRO A 1 299 ? 9.230 5.015 32.547 1.00 11.40 299 PRO A C 1
ATOM 2219 O O . PRO A 1 299 ? 9.289 3.820 32.257 1.00 13.27 299 PRO A O 1
ATOM 2223 N N . SER A 1 300 ? 8.366 5.491 33.432 1.00 12.82 300 SER A N 1
ATOM 2224 C CA . SER A 1 300 ? 7.476 4.582 34.136 1.00 12.18 300 SER A CA 1
ATOM 2225 C C . SER A 1 300 ? 6.183 5.240 34.542 1.00 13.31 300 SER A C 1
ATOM 2226 O O . SER A 1 300 ? 6.079 6.469 34.578 1.00 12.47 300 SER A O 1
ATOM 2229 N N . ALA A 1 301 ? 5.207 4.401 34.868 1.00 15.86 301 ALA A N 1
ATOM 2230 C CA . ALA A 1 301 ? 3.902 4.867 35.294 1.00 16.82 301 ALA A CA 1
ATOM 2231 C C . ALA A 1 301 ? 3.817 4.750 36.790 1.00 19.01 301 ALA A C 1
ATOM 2232 O O . ALA A 1 301 ? 4.611 4.069 37.426 1.00 21.16 301 ALA A O 1
ATOM 2234 N N . SER A 1 302 ? 2.844 5.429 37.360 1.00 20.91 302 SER A N 1
ATOM 2235 C CA . SER A 1 302 ? 2.631 5.305 38.778 1.00 21.28 302 SER A CA 1
ATOM 2236 C C . SER A 1 302 ? 1.163 4.954 38.863 1.00 22.58 302 SER A C 1
ATOM 2237 O O . SER A 1 302 ? 0.313 5.541 38.154 1.00 23.86 302 SER A O 1
ATOM 2240 N N . GLU A 1 303 ? 0.866 3.971 39.699 1.00 23.82 303 GLU A N 1
ATOM 2241 C CA . GLU A 1 303 ? -0.504 3.547 39.871 1.00 24.56 303 GLU A CA 1
ATOM 2242 C C . GLU A 1 303 ? -1.083 4.291 41.075 1.00 23.31 303 GLU A C 1
ATOM 2243 O O . GLU A 1 303 ? -2.280 4.177 41.397 1.00 25.17 303 GLU A O 1
ATOM 2249 N N . ARG A 1 304 ? -0.211 5.071 41.716 1.00 23.79 304 ARG A N 1
ATOM 2250 C CA . ARG A 1 304 ? -0.568 5.840 42.902 1.00 24.04 304 ARG A CA 1
ATOM 2251 C C . ARG A 1 304 ? -0.181 7.313 42.813 1.00 24.06 304 ARG A C 1
ATOM 2252 O O . ARG A 1 304 ? 0.663 7.706 42.001 1.00 24.63 304 ARG A O 1
ATOM 2260 N N . TYR A 1 305 ? -0.819 8.132 43.642 1.00 24.08 305 TYR A N 1
ATOM 2261 C CA . TYR A 1 305 ? -0.488 9.549 43.691 1.00 23.47 305 TYR A CA 1
ATOM 2262 C C . TYR A 1 305 ? 0.889 9.502 44.350 1.00 23.65 305 TYR A C 1
ATOM 2263 O O . TYR A 1 305 ? 1.126 8.654 45.239 1.00 23.99 305 TYR A O 1
ATOM 2272 N N . LEU A 1 306 ? 1.799 10.378 43.928 1.00 22.94 306 LEU A N 1
ATOM 2273 C CA . LEU A 1 306 ? 3.135 10.393 44.515 1.00 23.24 306 LEU A CA 1
ATOM 2274 C C . LEU A 1 306 ? 3.105 11.193 45.806 1.00 23.73 306 LEU A C 1
ATOM 2275 O O . LEU A 1 306 ? 3.318 12.414 45.807 1.00 24.62 306 LEU A O 1
ATOM 2280 N N . SER A 1 307 ? 2.821 10.498 46.901 1.00 25.42 307 SER A N 1
ATOM 2281 C CA . SER A 1 307 ? 2.757 11.122 48.216 1.00 24.98 307 SER A CA 1
ATOM 2282 C C . SER A 1 307 ? 4.169 11.370 48.739 1.00 24.89 307 SER A C 1
ATOM 2283 O O . SER A 1 307 ? 5.159 10.859 48.189 1.00 25.52 307 SER A O 1
ATOM 2286 N N . THR A 1 308 ? 4.250 12.146 49.816 1.00 25.50 308 THR A N 1
ATOM 2287 C CA . THR A 1 308 ? 5.522 12.426 50.442 1.00 24.29 308 THR A CA 1
ATOM 2288 C C . THR A 1 308 ? 6.118 11.096 50.919 1.00 24.00 308 THR A C 1
ATOM 2289 O O . THR A 1 308 ? 7.318 10.871 50.716 1.00 22.76 308 THR A O 1
ATOM 2293 N N . ALA A 1 309 ? 5.290 10.217 51.509 1.00 24.65 309 ALA A N 1
ATOM 2294 C CA . ALA A 1 309 ? 5.751 8.912 51.982 1.00 24.80 309 ALA A CA 1
ATOM 2295 C C . ALA A 1 309 ? 6.404 8.232 50.786 1.00 24.92 309 ALA A C 1
ATOM 2296 O O . ALA A 1 309 ? 7.485 7.690 50.871 1.00 24.71 309 ALA A O 1
ATOM 2298 N N . LEU A 1 310 ? 5.778 8.299 49.627 1.00 25.53 310 LEU A N 1
ATOM 2299 C CA . LEU A 1 310 ? 6.405 7.644 48.483 1.00 26.34 310 LEU A CA 1
ATOM 2300 C C . LEU A 1 310 ? 7.846 8.102 47.968 1.00 25.89 310 LEU A C 1
ATOM 2301 O O . LEU A 1 310 ? 8.715 7.170 47.650 1.00 27.65 310 LEU A O 1
ATOM 2306 N N . PHE A 1 311 ? 8.114 9.445 48.146 1.00 28.23 311 PHE A N 1
ATOM 2307 C CA . PHE A 1 311 ? 9.232 10.187 47.456 1.00 27.36 311 PHE A CA 1
ATOM 2308 C C . PHE A 1 311 ? 10.745 10.138 47.850 1.00 28.13 311 PHE A C 1
ATOM 2309 O O . PHE A 1 311 ? 10.415 9.613 48.973 1.00 30.43 311 PHE A O 1
ATOM 2317 N N . ASN B 2 7 ? 21.067 3.880 44.826 1.00 28.06 264 ASN P N 1
ATOM 2318 C CA . ASN B 2 7 ? 20.566 4.358 43.545 1.00 26.28 264 ASN P CA 1
ATOM 2319 C C . ASN B 2 7 ? 21.074 3.451 42.387 1.00 26.42 264 ASN P C 1
ATOM 2320 O O . ASN B 2 7 ? 21.168 3.765 41.252 1.00 26.47 264 ASN P O 1
ATOM 2325 N N . LEU B 2 8 ? 21.431 2.307 42.515 1.00 24.34 265 LEU P N 1
ATOM 2326 C CA . LEU B 2 8 ? 21.906 1.205 41.659 1.00 23.14 265 LEU P CA 1
ATOM 2327 C C . LEU B 2 8 ? 20.780 0.200 41.484 1.00 20.34 265 LEU P C 1
ATOM 2328 O O . LEU B 2 8 ? 20.818 -0.703 40.647 1.00 22.48 265 LEU P O 1
ATOM 2333 N N . ASN B 2 9 ? 19.750 0.420 42.321 1.00 19.85 266 ASN P N 1
ATOM 2334 C CA . ASN B 2 9 ? 18.562 -0.418 42.295 1.00 19.21 266 ASN P CA 1
ATOM 2335 C C . ASN B 2 9 ? 17.631 0.066 41.243 1.00 18.91 266 ASN P C 1
ATOM 2336 O O . ASN B 2 9 ? 16.473 0.388 41.461 1.00 21.00 266 ASN P O 1
ATOM 2341 N N . ILE B 2 10 ? 18.202 0.117 40.093 1.00 18.48 267 ILE P N 1
ATOM 2342 C CA . ILE B 2 10 ? 17.447 0.530 38.971 1.00 18.36 267 ILE P CA 1
ATOM 2343 C C . ILE B 2 10 ? 16.848 -0.659 38.240 1.00 18.26 267 ILE P C 1
ATOM 2344 O O . ILE B 2 10 ? 15.712 -0.612 37.780 1.00 16.52 267 ILE P O 1
#

Secondary structure (DSSP, 8-state):
---SSGGGG-----EEE-SSSSSTT-EEEEETTSSGGGB--HHHHHHHHHHHHTTSS-TT-EEEES--SHHHHHHHHHHHHHT--EEEEEETTS-HHHHHHHHHTT-EEEEE-GGGHHHHHHHHHHHHHHH-TTTEE---TTT-THHHHHIIIIIHHHHHHHTTT-EEEEEEE-SSSHHHHHHHIIIIIIS---PEEEEEEETTS-HHHHHHHTPPP-----S-TTS--SS--TT--GGG--EEEEE-HHHHHHHHHHIIIII---B-HHHHHHHHHHHHHHTSGGGTT-EEEEEE-BB-SS---TTT-/----